Protein AF-A0A1U7DP32-F1 (afdb_monomer_lite)

Radius of gyration: 19.37 Å; chains: 1; bounding box: 50×30×53 Å

Sequence (219 aa):
MNDQVIFNLEVNKLLKNKFKAENWSGVSPVFYKNDTSNLVKCIEIRKSVKQDNFYCYLSLYSNFKNSNAPKKLMDSNKQIFLVTLTPNKVTDTSYYWPLKENKAFNENQIHLLWEAITNHGEAFFNRFNNFPEPFLHIRPTDFKHGNVKLFNTYEVYNQFNYMNFLKEIYISLNEIDMATSFSKLAIETYRKKIEKNKLMTEKKYKKIIKAYLNFLDMP

Structure (mmCIF, N/CA/C/O backbone):
data_AF-A0A1U7DP32-F1
#
_entry.id   AF-A0A1U7DP32-F1
#
loop_
_atom_site.group_PDB
_atom_site.id
_atom_site.type_symbol
_atom_site.label_atom_id
_atom_site.label_alt_id
_atom_site.label_comp_id
_atom_site.label_asym_id
_atom_site.label_entity_id
_atom_site.label_seq_id
_atom_site.pdbx_PDB_ins_code
_atom_site.Cartn_x
_atom_site.Cartn_y
_atom_site.Cartn_z
_atom_site.occupancy
_atom_site.B_iso_or_equiv
_atom_site.auth_seq_id
_atom_site.auth_comp_id
_atom_site.auth_asym_id
_atom_site.auth_atom_id
_atom_site.pdbx_PDB_model_num
ATOM 1 N N . MET A 1 1 ? 28.930 8.180 -5.616 1.00 58.34 1 MET A N 1
ATOM 2 C CA . MET A 1 1 ? 27.504 8.587 -5.593 1.00 58.34 1 MET A CA 1
ATOM 3 C C . MET A 1 1 ? 26.697 7.358 -5.198 1.00 58.34 1 MET A C 1
ATOM 5 O O . MET A 1 1 ? 27.052 6.290 -5.662 1.00 58.34 1 MET A O 1
ATOM 9 N N . ASN A 1 2 ? 25.723 7.466 -4.290 1.00 84.88 2 ASN A N 1
ATOM 10 C CA . ASN A 1 2 ? 24.991 6.307 -3.754 1.00 84.88 2 ASN A CA 1
ATOM 11 C C . ASN A 1 2 ? 24.227 5.579 -4.882 1.00 84.88 2 ASN A C 1
ATOM 13 O O . ASN A 1 2 ? 23.448 6.215 -5.590 1.00 84.88 2 ASN A O 1
ATOM 17 N N . ASP A 1 3 ? 24.428 4.269 -5.035 1.00 87.44 3 ASP A N 1
ATOM 18 C CA . ASP A 1 3 ? 23.788 3.425 -6.056 1.00 87.44 3 ASP A CA 1
ATOM 19 C C . ASP A 1 3 ? 22.262 3.545 -6.089 1.00 87.44 3 ASP A C 1
ATOM 21 O O . ASP A 1 3 ? 21.645 3.469 -7.151 1.00 87.44 3 ASP A O 1
ATOM 25 N N . GLN A 1 4 ? 21.639 3.772 -4.932 1.00 91.25 4 GLN A N 1
ATOM 26 C CA . GLN A 1 4 ? 20.202 3.998 -4.835 1.00 91.25 4 GLN A CA 1
ATOM 27 C C . GLN A 1 4 ? 19.789 5.332 -5.473 1.00 91.25 4 GLN A C 1
ATOM 29 O O . GLN A 1 4 ? 18.727 5.425 -6.085 1.00 91.25 4 GLN A O 1
ATOM 34 N N . VAL A 1 5 ? 20.629 6.365 -5.359 1.00 92.94 5 VAL A N 1
ATOM 35 C CA . VAL A 1 5 ? 20.400 7.666 -6.004 1.00 92.94 5 VAL A CA 1
ATOM 36 C C . VAL A 1 5 ? 20.529 7.529 -7.516 1.00 92.94 5 VAL A C 1
ATOM 38 O O . VAL A 1 5 ? 19.661 8.021 -8.230 1.00 92.94 5 VAL A O 1
ATOM 41 N N . ILE A 1 6 ? 21.554 6.818 -8.000 1.00 93.12 6 ILE A N 1
ATOM 42 C CA . ILE A 1 6 ? 21.741 6.547 -9.435 1.00 93.12 6 ILE A CA 1
ATOM 43 C C . ILE A 1 6 ? 20.517 5.822 -9.995 1.00 93.12 6 ILE A C 1
ATOM 45 O O . ILE A 1 6 ? 19.900 6.301 -10.944 1.00 93.12 6 ILE A O 1
ATOM 49 N N . PHE A 1 7 ? 20.104 4.734 -9.344 1.00 95.56 7 PHE A N 1
ATOM 50 C CA . PHE A 1 7 ? 18.922 3.980 -9.748 1.00 95.56 7 PHE A CA 1
ATOM 51 C C . PHE A 1 7 ? 17.650 4.843 -9.760 1.00 95.56 7 PHE A C 1
ATOM 53 O O . PHE A 1 7 ? 16.896 4.829 -10.729 1.00 95.56 7 PHE A O 1
ATOM 60 N N . ASN A 1 8 ? 17.421 5.656 -8.723 1.00 96.38 8 ASN A N 1
ATOM 61 C CA . ASN A 1 8 ? 16.263 6.553 -8.681 1.00 96.38 8 ASN A CA 1
ATOM 62 C C . ASN A 1 8 ? 16.276 7.581 -9.821 1.00 96.38 8 ASN A C 1
ATOM 64 O O . ASN A 1 8 ? 15.220 7.910 -10.363 1.00 96.38 8 ASN A O 1
ATOM 68 N N . LEU A 1 9 ? 17.447 8.105 -10.194 1.00 96.50 9 LEU A N 1
ATOM 69 C CA . LEU A 1 9 ? 17.580 9.015 -11.333 1.00 96.50 9 LEU A CA 1
ATOM 70 C C . LEU A 1 9 ? 17.248 8.311 -12.656 1.00 96.50 9 LEU A C 1
ATOM 72 O O . LEU A 1 9 ? 16.550 8.895 -13.484 1.00 96.50 9 LEU A O 1
ATOM 76 N N . GLU A 1 10 ? 17.677 7.060 -12.833 1.00 95.88 10 GLU A N 1
ATOM 77 C CA . GLU A 1 10 ? 17.354 6.249 -14.017 1.00 95.88 10 GLU A CA 1
ATOM 78 C C . GLU A 1 10 ? 15.857 5.938 -14.116 1.00 95.88 10 GLU A C 1
ATOM 80 O O . GLU A 1 10 ? 15.244 6.191 -15.156 1.00 95.88 10 GLU A O 1
ATOM 85 N N . VAL A 1 11 ? 15.234 5.492 -13.020 1.00 97.69 11 VAL A N 1
ATOM 86 C CA . VAL A 1 11 ? 13.779 5.276 -12.952 1.00 97.69 11 VAL A CA 1
ATOM 87 C C . VAL A 1 11 ? 13.031 6.565 -13.287 1.00 97.69 11 VAL A C 1
ATOM 89 O O . VAL A 1 11 ? 12.106 6.555 -14.098 1.00 97.69 11 VAL A O 1
ATOM 92 N N . ASN A 1 12 ? 13.446 7.700 -12.719 1.00 98.12 12 ASN A N 1
ATOM 93 C CA . ASN A 1 12 ? 12.829 8.989 -13.020 1.00 98.12 12 ASN A CA 1
ATOM 94 C C . ASN A 1 12 ? 12.989 9.384 -14.490 1.00 98.12 12 ASN A C 1
ATOM 96 O O . ASN A 1 12 ? 12.030 9.866 -15.091 1.00 98.12 12 ASN A O 1
ATOM 100 N N . LYS A 1 13 ? 14.167 9.164 -15.083 1.00 97.88 13 LYS A N 1
ATOM 101 C CA . LYS A 1 13 ? 14.417 9.450 -16.500 1.00 97.88 13 LYS A CA 1
ATOM 102 C C . LYS A 1 13 ? 13.455 8.677 -17.410 1.00 97.88 13 LYS A C 1
ATOM 104 O O . LYS A 1 13 ? 12.962 9.245 -18.380 1.00 97.88 13 LYS A O 1
ATOM 109 N N . LEU A 1 14 ? 13.189 7.410 -17.095 1.00 97.75 14 LEU A N 1
ATOM 110 C CA . LEU A 1 14 ? 12.392 6.518 -17.943 1.00 97.75 14 LEU A CA 1
ATOM 111 C C . LEU A 1 14 ? 10.886 6.600 -17.671 1.00 97.75 14 LEU A C 1
ATOM 113 O O . LEU A 1 14 ? 10.089 6.524 -18.607 1.00 97.75 14 LEU A O 1
ATOM 117 N N . LEU A 1 15 ? 10.484 6.748 -16.405 1.00 98.06 15 LEU A N 1
ATOM 118 C CA . LEU A 1 15 ? 9.089 6.575 -15.993 1.00 98.06 15 LEU A CA 1
ATOM 119 C C . LEU A 1 15 ? 8.386 7.862 -15.565 1.00 98.06 15 LEU A C 1
ATOM 121 O O . LEU A 1 15 ? 7.165 7.920 -15.667 1.00 98.06 15 LEU A O 1
ATOM 125 N N . LYS A 1 16 ? 9.090 8.914 -15.123 1.00 97.75 16 LYS A N 1
ATOM 126 C CA . LYS A 1 16 ? 8.433 10.102 -14.533 1.00 97.75 16 LYS A CA 1
ATOM 127 C C . LYS A 1 16 ? 7.402 10.735 -15.469 1.00 97.75 16 LYS A C 1
ATOM 129 O O . LYS A 1 16 ? 6.305 11.070 -15.035 1.00 97.75 16 LYS A O 1
ATOM 134 N N . ASN A 1 17 ? 7.744 10.897 -16.747 1.00 98.00 17 ASN A N 1
ATOM 135 C CA . ASN A 1 17 ? 6.827 11.494 -17.721 1.00 98.00 17 ASN A CA 1
ATOM 136 C C . ASN A 1 17 ? 5.651 10.567 -18.055 1.00 98.00 17 ASN A C 1
ATOM 138 O O . ASN A 1 17 ? 4.553 11.064 -18.275 1.00 98.00 17 ASN A O 1
ATOM 142 N N . LYS A 1 18 ? 5.859 9.243 -18.033 1.00 98.06 18 LYS A N 1
ATOM 143 C CA . LYS A 1 18 ? 4.792 8.247 -18.212 1.00 98.06 18 LYS A CA 1
ATOM 144 C C . LYS A 1 18 ? 3.805 8.296 -17.045 1.00 98.06 18 LYS A C 1
ATOM 146 O O . LYS A 1 18 ? 2.615 8.475 -17.254 1.00 98.06 18 LYS A O 1
ATOM 151 N N . PHE A 1 19 ? 4.318 8.284 -15.815 1.00 98.06 19 PHE A N 1
ATOM 152 C CA . PHE A 1 19 ? 3.519 8.487 -14.608 1.00 98.06 19 PHE A CA 1
ATOM 153 C C . PHE A 1 19 ? 2.741 9.805 -14.641 1.00 98.06 19 PHE A C 1
ATOM 155 O O . PHE A 1 19 ? 1.541 9.815 -14.381 1.00 98.06 19 PHE A O 1
ATOM 162 N N . LYS A 1 20 ? 3.401 10.910 -15.009 1.00 97.50 20 LYS A N 1
ATOM 163 C CA . LYS A 1 20 ? 2.750 12.219 -15.120 1.00 97.50 20 LYS A CA 1
ATOM 164 C C . LYS A 1 20 ? 1.617 12.214 -16.152 1.00 97.50 20 LYS A C 1
ATOM 166 O O . LYS A 1 20 ? 0.585 12.822 -15.888 1.00 97.50 20 LYS A O 1
ATOM 171 N N . ALA A 1 21 ? 1.800 11.550 -17.296 1.00 97.31 21 ALA A N 1
ATOM 172 C CA . ALA A 1 21 ? 0.758 11.415 -18.315 1.00 97.31 21 ALA A CA 1
ATOM 173 C C . ALA A 1 21 ? -0.481 10.676 -17.774 1.00 97.31 21 ALA A C 1
ATOM 175 O O . ALA A 1 21 ? -1.601 11.080 -18.060 1.00 97.31 21 ALA A O 1
ATOM 176 N N . GLU A 1 22 ? -0.275 9.694 -16.894 1.00 95.75 22 GLU A N 1
ATOM 177 C CA . GLU A 1 22 ? -1.336 8.944 -16.203 1.00 95.75 22 GLU A CA 1
ATOM 178 C C . GLU A 1 22 ? -1.837 9.619 -14.903 1.00 95.75 22 GLU A C 1
ATOM 180 O O . GLU A 1 22 ? -2.481 8.995 -14.048 1.00 95.75 22 GLU A O 1
ATOM 185 N N . ASN A 1 23 ? -1.559 10.917 -14.732 1.00 96.12 23 ASN A N 1
ATOM 186 C CA . ASN A 1 23 ? -1.939 11.737 -13.574 1.00 96.12 23 ASN A CA 1
ATOM 187 C C . ASN A 1 23 ? -1.370 11.262 -12.224 1.00 96.12 23 ASN A C 1
ATOM 189 O O . ASN A 1 23 ? -1.942 11.535 -11.165 1.00 96.12 23 ASN A O 1
ATOM 193 N N . TRP A 1 24 ? -0.232 10.570 -12.237 1.00 97.00 24 TRP A N 1
ATOM 194 C CA . TRP A 1 24 ? 0.542 10.295 -11.030 1.00 97.00 24 TRP A CA 1
ATOM 195 C C . TRP A 1 24 ? 1.472 11.467 -10.705 1.00 97.00 24 TRP A C 1
ATOM 197 O O . TRP A 1 24 ? 2.049 12.115 -11.580 1.00 97.00 24 TRP A O 1
ATOM 207 N N . SER A 1 25 ? 1.640 11.718 -9.412 1.00 96.50 25 SER A N 1
ATOM 208 C CA . SER A 1 25 ? 2.577 12.686 -8.843 1.00 96.50 25 SER A CA 1
ATOM 209 C C . SER A 1 25 ? 3.784 11.977 -8.221 1.00 96.50 25 SER A C 1
ATOM 211 O O . SER A 1 25 ? 3.783 10.762 -8.035 1.00 96.50 25 SER A O 1
ATOM 213 N N . GLY A 1 26 ? 4.817 12.740 -7.859 1.00 96.12 26 GLY A N 1
ATOM 214 C CA . GLY A 1 26 ? 6.009 12.214 -7.185 1.00 96.12 26 GLY A CA 1
ATOM 215 C C . GLY A 1 26 ? 7.167 11.858 -8.121 1.00 96.12 26 GLY A C 1
ATOM 216 O O . GLY A 1 26 ? 7.179 12.204 -9.305 1.00 96.12 26 GLY A O 1
ATOM 217 N N . VAL A 1 27 ? 8.187 11.235 -7.533 1.00 96.88 27 VAL A N 1
ATOM 218 C CA . VAL A 1 27 ? 9.442 10.809 -8.169 1.00 96.88 27 VAL A CA 1
ATOM 219 C C . VAL A 1 27 ? 9.981 9.585 -7.429 1.00 96.88 27 VAL A C 1
ATOM 221 O O . VAL A 1 27 ? 9.730 9.422 -6.235 1.00 96.88 27 VAL A O 1
ATOM 224 N N . SER A 1 28 ? 10.777 8.757 -8.106 1.00 96.38 28 SER A N 1
ATOM 225 C CA . SER A 1 28 ? 11.429 7.589 -7.507 1.00 96.38 28 SER A CA 1
ATOM 226 C C . SER A 1 28 ? 12.125 7.964 -6.188 1.00 96.38 28 SER A C 1
ATOM 228 O O . SER A 1 28 ? 12.878 8.946 -6.167 1.00 96.38 28 SER A O 1
ATOM 230 N N . PRO A 1 29 ? 11.897 7.204 -5.101 1.00 96.06 29 PRO A N 1
ATOM 231 C CA . PRO A 1 29 ? 11.299 5.869 -5.103 1.00 96.06 29 PRO A CA 1
ATOM 232 C C . PRO A 1 29 ? 9.766 5.817 -5.040 1.00 96.06 29 PRO A C 1
ATOM 234 O O . PRO A 1 29 ? 9.244 4.717 -5.137 1.00 96.06 29 PRO A O 1
ATOM 237 N N . VAL A 1 30 ? 9.035 6.931 -4.893 1.00 97.06 30 VAL A N 1
ATOM 238 C CA . VAL A 1 30 ? 7.575 6.905 -4.660 1.00 97.06 30 VAL A CA 1
ATOM 239 C C . VAL A 1 30 ? 6.810 7.783 -5.648 1.00 97.06 30 VAL A C 1
ATOM 241 O O . VAL A 1 30 ? 6.942 9.010 -5.667 1.00 97.06 30 VAL A O 1
ATOM 244 N N . PHE A 1 31 ? 5.924 7.141 -6.401 1.00 98.00 31 PHE A N 1
ATOM 245 C CA . PHE A 1 31 ? 4.891 7.781 -7.207 1.00 98.00 31 PHE A CA 1
ATOM 246 C C . PHE A 1 31 ? 3.542 7.591 -6.520 1.00 98.00 31 PHE A C 1
ATOM 248 O O . PHE A 1 31 ? 3.269 6.521 -5.981 1.00 98.00 31 PHE A O 1
ATOM 255 N N . TYR A 1 32 ? 2.694 8.614 -6.512 1.00 97.12 32 TYR A N 1
ATOM 256 C CA . TYR A 1 32 ? 1.413 8.563 -5.812 1.00 97.12 32 TYR A CA 1
ATOM 257 C C . TYR A 1 32 ? 0.287 9.244 -6.584 1.00 97.12 32 TYR A C 1
ATOM 259 O O . TYR A 1 32 ? 0.521 10.135 -7.402 1.00 97.12 32 TYR A O 1
ATOM 267 N N . LYS A 1 33 ? -0.949 8.834 -6.299 1.00 95.69 33 LYS A N 1
ATOM 268 C CA . LYS A 1 33 ? -2.166 9.368 -6.908 1.00 95.69 33 LYS A CA 1
ATOM 269 C C . LYS A 1 33 ? -3.254 9.536 -5.847 1.00 95.69 33 LYS A C 1
ATOM 271 O O . LYS A 1 33 ? -3.543 8.610 -5.090 1.00 95.69 33 LYS A O 1
ATOM 276 N N . ASN A 1 34 ? -3.838 10.733 -5.813 1.00 93.38 34 ASN A N 1
ATOM 277 C CA . ASN A 1 34 ? -4.891 11.152 -4.879 1.00 93.38 34 ASN A CA 1
ATOM 278 C C . ASN A 1 34 ? -6.203 11.391 -5.642 1.00 93.38 34 ASN A C 1
ATOM 280 O O . ASN A 1 34 ? -6.833 12.436 -5.507 1.00 93.38 34 ASN A O 1
ATOM 284 N N . ASP A 1 35 ? -6.557 10.458 -6.520 1.00 93.38 35 ASP A N 1
ATOM 285 C CA . ASP A 1 35 ? -7.737 10.536 -7.391 1.00 93.38 35 ASP A CA 1
ATOM 286 C C . ASP A 1 35 ? -9.011 9.986 -6.732 1.00 93.38 35 ASP A C 1
ATOM 288 O O . ASP A 1 35 ? -10.092 10.075 -7.302 1.00 93.38 35 ASP A O 1
ATOM 292 N N . THR A 1 36 ? -8.883 9.406 -5.538 1.00 92.94 36 THR A N 1
ATOM 293 C CA . THR A 1 36 ? -9.969 8.772 -4.794 1.00 92.94 36 THR A CA 1
ATOM 294 C C . THR A 1 36 ? -10.051 9.402 -3.411 1.00 92.94 36 THR A C 1
ATOM 296 O O . THR A 1 36 ? -9.045 9.491 -2.704 1.00 92.94 36 THR A O 1
ATOM 299 N N . SER A 1 37 ? -11.242 9.856 -3.015 1.00 90.25 37 SER A N 1
ATOM 300 C CA . SER A 1 37 ? -11.431 10.523 -1.723 1.00 90.25 37 SER A CA 1
ATOM 301 C C . SER A 1 37 ? -10.958 9.642 -0.564 1.00 90.25 37 SER A C 1
ATOM 303 O O . SER A 1 37 ? -11.185 8.435 -0.558 1.00 90.25 37 SER A O 1
ATOM 305 N N . ASN A 1 38 ? -10.290 10.252 0.419 1.00 90.81 38 ASN A N 1
ATOM 306 C CA . ASN A 1 38 ? -9.755 9.596 1.619 1.00 90.81 38 ASN A CA 1
ATOM 307 C C . ASN A 1 38 ? -8.760 8.444 1.378 1.00 90.81 38 ASN A C 1
ATOM 309 O O . ASN A 1 38 ? -8.376 7.770 2.336 1.00 90.81 38 ASN A O 1
ATOM 313 N N . LEU A 1 39 ? -8.277 8.261 0.147 1.00 93.00 39 LEU A N 1
ATOM 314 C CA . LEU A 1 39 ? -7.277 7.263 -0.211 1.00 93.00 39 LEU A CA 1
ATOM 315 C C . LEU A 1 39 ? -6.090 7.903 -0.938 1.00 93.00 39 LEU A C 1
ATOM 317 O O . LEU A 1 39 ? -6.228 8.872 -1.680 1.00 93.00 39 LEU A O 1
ATOM 321 N N . VAL A 1 40 ? -4.913 7.318 -0.741 1.00 94.38 40 VAL A N 1
ATOM 322 C CA . VAL A 1 40 ? -3.702 7.609 -1.512 1.00 94.38 40 VAL A CA 1
ATOM 323 C C . VAL A 1 40 ? -3.186 6.298 -2.081 1.00 94.38 40 VAL A C 1
ATOM 325 O O . VAL A 1 40 ? -2.880 5.363 -1.338 1.00 94.38 40 VAL A O 1
ATOM 328 N N . LYS A 1 41 ? -3.084 6.228 -3.405 1.00 95.81 41 LYS A N 1
ATOM 329 C CA . LYS A 1 41 ? -2.495 5.096 -4.127 1.00 95.81 41 LYS A CA 1
ATOM 330 C C . LYS A 1 41 ? -1.013 5.379 -4.321 1.00 95.81 41 LYS A C 1
ATOM 332 O O . LYS A 1 41 ? -0.669 6.469 -4.766 1.00 95.81 41 LYS A O 1
ATOM 337 N N . CYS A 1 42 ? -0.147 4.421 -4.019 1.00 96.81 42 CYS A N 1
ATOM 338 C CA . CYS A 1 42 ? 1.302 4.580 -4.115 1.00 96.81 42 CYS A CA 1
ATOM 339 C C . CYS A 1 42 ? 1.932 3.426 -4.892 1.00 96.81 42 CYS A C 1
ATOM 341 O O . CYS A 1 42 ? 1.655 2.262 -4.610 1.00 96.81 42 CYS A O 1
ATOM 343 N N . ILE A 1 43 ? 2.836 3.760 -5.806 1.00 97.88 43 ILE A N 1
ATOM 344 C CA . ILE A 1 43 ? 3.750 2.833 -6.465 1.00 97.88 43 ILE A CA 1
ATOM 345 C C . ILE A 1 43 ? 5.151 3.170 -5.980 1.00 97.88 43 ILE A C 1
ATOM 347 O O . ILE A 1 43 ? 5.638 4.286 -6.168 1.00 97.88 43 ILE A O 1
ATOM 351 N N . GLU A 1 44 ? 5.792 2.202 -5.343 1.00 96.88 44 GLU A N 1
ATOM 352 C CA . GLU A 1 44 ? 7.108 2.367 -4.758 1.00 96.88 44 GLU A CA 1
ATOM 353 C C . GLU A 1 44 ? 8.131 1.438 -5.412 1.00 96.88 44 GLU A C 1
ATOM 355 O O . GLU A 1 44 ? 8.000 0.219 -5.350 1.00 96.88 44 GLU A O 1
ATOM 360 N N . ILE A 1 45 ? 9.175 2.018 -6.004 1.00 97.75 45 ILE A N 1
ATOM 361 C CA . ILE A 1 45 ? 10.232 1.310 -6.728 1.00 97.75 45 ILE A CA 1
ATOM 362 C C . ILE A 1 45 ? 11.538 1.487 -5.953 1.00 97.75 45 ILE A C 1
ATOM 364 O O . ILE A 1 45 ? 12.092 2.585 -5.879 1.00 97.75 45 ILE A O 1
ATOM 368 N N . ARG A 1 46 ? 12.039 0.407 -5.347 1.00 95.31 46 ARG A N 1
ATOM 369 C CA . ARG A 1 46 ? 13.218 0.445 -4.466 1.00 95.31 46 ARG A CA 1
ATOM 370 C C . ARG A 1 46 ? 14.294 -0.523 -4.939 1.00 95.31 46 ARG A C 1
ATOM 372 O O . ARG A 1 46 ? 14.042 -1.722 -5.005 1.00 95.31 46 ARG A O 1
ATOM 379 N N . LYS A 1 47 ? 15.508 -0.018 -5.179 1.00 95.31 47 LYS A N 1
ATOM 380 C CA . LYS A 1 47 ? 16.709 -0.855 -5.335 1.00 95.31 47 LYS A CA 1
ATOM 381 C C . LYS A 1 47 ? 17.076 -1.508 -3.999 1.00 95.31 47 LYS A C 1
ATOM 383 O O . LYS A 1 47 ? 16.992 -0.869 -2.947 1.00 95.31 47 LYS A O 1
ATOM 388 N N . SER A 1 48 ? 17.486 -2.772 -4.042 1.00 92.88 48 SER A N 1
ATOM 389 C CA . SER A 1 48 ? 18.048 -3.459 -2.886 1.00 92.88 48 SER A CA 1
ATOM 390 C C . SER A 1 48 ? 19.404 -2.881 -2.503 1.00 92.88 48 SER A C 1
ATOM 392 O O . SER A 1 48 ? 20.241 -2.600 -3.351 1.00 92.88 48 SER A O 1
ATOM 394 N N . VAL A 1 49 ? 19.648 -2.758 -1.199 1.00 87.69 49 VAL A N 1
ATOM 395 C CA . VAL A 1 49 ? 20.956 -2.338 -0.672 1.00 87.69 49 VAL A CA 1
ATOM 396 C C . VAL A 1 49 ? 21.981 -3.478 -0.725 1.00 87.69 49 VAL A C 1
ATOM 398 O O . VAL A 1 49 ? 23.178 -3.225 -0.716 1.00 87.69 49 VAL A O 1
ATOM 401 N N . LYS A 1 50 ? 21.526 -4.738 -0.738 1.00 86.44 50 LYS A N 1
ATOM 402 C CA . LYS A 1 50 ? 22.396 -5.917 -0.571 1.00 86.44 50 LYS A CA 1
ATOM 403 C C . LYS A 1 50 ? 22.562 -6.752 -1.837 1.00 86.44 50 LYS A C 1
ATOM 405 O O . LYS A 1 50 ? 23.362 -7.680 -1.834 1.00 86.44 50 LYS A O 1
ATOM 410 N N . GLN A 1 51 ? 21.750 -6.506 -2.858 1.00 90.06 51 GLN A N 1
ATOM 411 C CA . GLN A 1 51 ? 21.659 -7.348 -4.045 1.00 90.06 51 GLN A CA 1
ATOM 412 C C . GLN A 1 51 ? 21.442 -6.481 -5.284 1.00 90.06 51 GLN A C 1
ATOM 414 O O . GLN A 1 51 ? 20.840 -5.411 -5.201 1.00 90.06 51 GLN A O 1
ATOM 419 N N . ASP A 1 52 ? 21.855 -6.972 -6.448 1.00 93.75 52 ASP A N 1
ATOM 420 C CA . ASP A 1 52 ? 21.549 -6.333 -7.727 1.00 93.75 52 ASP A CA 1
ATOM 421 C C . ASP A 1 52 ? 20.137 -6.698 -8.177 1.00 93.75 52 ASP A C 1
ATOM 423 O O . ASP A 1 52 ? 19.906 -7.472 -9.103 1.00 93.75 52 ASP A O 1
ATOM 427 N N . ASN A 1 53 ? 19.160 -6.153 -7.462 1.00 96.25 53 ASN A N 1
ATOM 428 C CA . ASN A 1 53 ? 17.759 -6.219 -7.829 1.00 96.25 53 ASN A CA 1
ATOM 429 C C . ASN A 1 53 ? 16.995 -5.003 -7.301 1.00 96.25 53 ASN A C 1
ATOM 431 O O . ASN A 1 53 ? 17.492 -4.228 -6.478 1.00 96.25 53 ASN A O 1
ATOM 435 N N . PHE A 1 54 ? 15.773 -4.834 -7.786 1.00 97.25 54 PHE A N 1
ATOM 436 C CA . PHE A 1 54 ? 14.813 -3.892 -7.230 1.00 97.25 54 PHE A CA 1
ATOM 437 C C . PHE A 1 54 ? 13.458 -4.560 -7.001 1.00 97.25 54 PHE A C 1
ATOM 439 O O . PHE A 1 54 ? 13.177 -5.654 -7.493 1.00 97.25 54 PHE A O 1
ATOM 446 N N . TYR A 1 55 ? 12.611 -3.889 -6.233 1.00 96.19 55 TYR A N 1
ATOM 447 C CA . TYR A 1 55 ? 11.250 -4.318 -5.928 1.00 96.19 55 TYR A CA 1
ATOM 448 C C . TYR A 1 55 ? 10.281 -3.209 -6.316 1.00 96.19 55 TYR A C 1
ATOM 450 O O . TYR A 1 55 ? 10.616 -2.026 -6.197 1.00 96.19 55 TYR A O 1
ATOM 458 N N . CYS A 1 56 ? 9.079 -3.598 -6.733 1.00 97.69 56 CYS A N 1
ATOM 459 C CA . CYS A 1 56 ? 7.965 -2.682 -6.919 1.00 97.69 56 CYS A CA 1
ATOM 460 C C . CYS A 1 56 ? 6.832 -3.067 -5.969 1.00 97.69 56 CYS A C 1
ATOM 462 O O . CYS A 1 56 ? 6.295 -4.175 -6.048 1.00 97.69 56 CYS A O 1
ATOM 464 N N . TYR A 1 57 ? 6.484 -2.146 -5.079 1.00 95.94 57 TYR A N 1
ATOM 465 C CA . TYR A 1 57 ? 5.378 -2.284 -4.149 1.00 95.94 57 TYR A CA 1
ATOM 466 C C . TYR A 1 57 ? 4.221 -1.390 -4.569 1.00 95.94 57 TYR A C 1
ATOM 468 O O . TYR A 1 57 ? 4.407 -0.211 -4.866 1.00 95.94 57 TYR A O 1
ATOM 476 N N . LEU A 1 58 ? 3.013 -1.937 -4.524 1.00 96.06 58 LEU A N 1
ATOM 477 C CA . LEU A 1 58 ? 1.779 -1.173 -4.611 1.00 96.06 58 LEU A CA 1
ATOM 478 C C . LEU A 1 58 ? 1.231 -1.033 -3.199 1.00 96.06 58 LEU A C 1
ATOM 480 O O . LEU A 1 58 ? 1.068 -2.020 -2.480 1.00 96.06 58 LEU A O 1
ATOM 484 N N . SER A 1 59 ? 0.975 0.199 -2.786 1.00 93.62 59 SER A N 1
ATOM 485 C CA . SER A 1 59 ? 0.448 0.499 -1.462 1.00 93.62 59 SER A CA 1
ATOM 486 C C . SER A 1 59 ? -0.788 1.369 -1.555 1.00 93.62 59 SER A C 1
ATOM 488 O O . SER A 1 59 ? -0.898 2.227 -2.428 1.00 93.62 59 SER A O 1
ATOM 490 N N . LEU A 1 60 ? -1.704 1.163 -0.617 1.00 92.75 60 LEU A N 1
ATOM 491 C CA . LEU A 1 60 ? -2.859 2.028 -0.423 1.00 92.75 60 LEU A CA 1
ATOM 492 C C . LEU A 1 60 ? -2.787 2.608 0.983 1.00 92.75 60 LEU A C 1
ATOM 494 O O . LEU A 1 60 ? -2.656 1.855 1.950 1.00 92.75 60 LEU A O 1
ATOM 498 N N . TYR A 1 61 ? -2.887 3.925 1.094 1.00 91.62 61 TYR A N 1
ATOM 499 C CA . TYR A 1 61 ? -2.912 4.629 2.367 1.00 91.62 61 TYR A CA 1
ATOM 500 C C . TYR A 1 61 ? -4.253 5.324 2.579 1.00 91.62 61 TYR A C 1
ATOM 502 O O . TYR A 1 61 ? -4.866 5.822 1.640 1.00 91.62 61 TYR A O 1
ATOM 510 N N . SER A 1 62 ? -4.678 5.398 3.833 1.00 90.38 62 SER A N 1
ATOM 511 C CA . SER A 1 62 ? -5.767 6.254 4.284 1.00 90.38 62 SER A CA 1
ATOM 512 C C . SER A 1 62 ? -5.319 7.716 4.338 1.00 90.38 62 SER A C 1
ATOM 514 O O . SER A 1 62 ? -4.264 8.028 4.896 1.00 90.38 62 SER A O 1
ATOM 516 N N . ASN A 1 63 ? -6.148 8.619 3.820 1.00 88.12 63 ASN A N 1
ATOM 517 C CA . ASN A 1 63 ? -5.974 10.067 3.933 1.00 88.12 63 ASN A CA 1
ATOM 518 C C . ASN A 1 63 ? -6.970 10.722 4.906 1.00 88.12 63 ASN A C 1
ATOM 520 O O . ASN A 1 63 ? -7.119 11.945 4.906 1.00 88.12 63 ASN A O 1
ATOM 524 N N . PHE A 1 64 ? -7.655 9.936 5.744 1.00 87.38 64 PHE A N 1
ATOM 525 C CA . PHE A 1 64 ? -8.520 10.501 6.777 1.00 87.38 64 PHE A CA 1
ATOM 526 C C . PHE A 1 64 ? -7.719 11.417 7.718 1.00 87.38 64 PHE A C 1
ATOM 528 O O . PHE A 1 64 ? -6.608 11.099 8.171 1.00 87.38 64 PHE A O 1
ATOM 535 N N . LYS A 1 65 ? -8.281 12.598 7.994 1.00 77.50 65 LYS A N 1
ATOM 536 C CA . LYS A 1 65 ? -7.727 13.550 8.960 1.00 77.50 65 LYS A CA 1
ATOM 537 C C . LYS A 1 65 ? -8.143 13.121 10.358 1.00 77.50 65 LYS A C 1
ATOM 539 O O . LYS A 1 65 ? -9.151 13.567 10.887 1.00 77.50 65 LYS A O 1
ATOM 544 N N . ASN A 1 66 ? -7.334 12.262 10.953 1.00 69.00 66 ASN A N 1
ATOM 545 C CA . ASN A 1 66 ? -7.606 11.739 12.281 1.00 69.00 66 ASN A CA 1
ATOM 546 C C . ASN A 1 66 ? -7.344 12.825 13.338 1.00 69.00 66 ASN A C 1
ATOM 548 O O . ASN A 1 66 ? -6.186 13.155 13.614 1.00 69.00 66 ASN A O 1
ATOM 552 N N . SER A 1 67 ? -8.404 13.367 13.941 1.00 61.78 67 SER A N 1
ATOM 553 C CA . SER A 1 67 ? -8.335 14.395 14.996 1.00 61.78 67 SER A CA 1
ATOM 554 C C . SER A 1 67 ? -7.480 13.956 16.193 1.00 61.78 67 SER A C 1
ATOM 556 O O . SER A 1 67 ? -6.728 14.758 16.747 1.00 61.78 67 SER A O 1
ATOM 558 N N . ASN A 1 68 ? -7.515 12.661 16.519 1.00 68.00 68 ASN A N 1
ATOM 559 C CA . ASN A 1 68 ? -6.814 12.066 17.659 1.00 68.00 68 ASN A CA 1
ATOM 560 C C . ASN A 1 68 ? -5.456 11.429 17.299 1.00 68.00 68 ASN A C 1
ATOM 562 O O . ASN A 1 68 ? -4.832 10.781 18.144 1.00 68.00 68 ASN A O 1
ATOM 566 N N . ALA A 1 69 ? -4.964 11.581 16.060 1.00 66.00 69 ALA A N 1
ATOM 567 C CA . ALA A 1 69 ? -3.710 10.942 15.659 1.00 66.00 69 ALA A CA 1
ATOM 568 C C . ALA A 1 69 ? -2.466 11.629 16.258 1.00 66.00 69 ALA A C 1
ATOM 570 O O . ALA A 1 69 ? -2.282 12.844 16.132 1.00 66.00 69 ALA A O 1
ATOM 571 N N . PRO A 1 70 ? -1.532 10.864 16.849 1.00 65.19 70 PRO A N 1
ATOM 572 C CA . PRO A 1 70 ? -0.277 11.419 17.334 1.00 65.19 70 PRO A CA 1
ATOM 573 C C . PRO A 1 70 ? 0.597 11.956 16.185 1.00 65.19 70 PRO A C 1
ATOM 575 O O . PRO A 1 70 ? 0.986 11.215 15.283 1.00 65.19 70 PRO A O 1
ATOM 578 N N . LYS A 1 71 ? 1.001 13.236 16.282 1.00 61.69 71 LYS A N 1
ATOM 579 C CA . LYS A 1 71 ? 1.747 14.003 15.253 1.00 61.69 71 LYS A CA 1
ATOM 580 C C . LYS A 1 71 ? 3.023 13.345 14.691 1.00 61.69 71 LYS A C 1
ATOM 582 O O . LYS A 1 71 ? 3.468 13.737 13.623 1.00 61.69 71 LYS A O 1
ATOM 587 N N . LYS A 1 72 ? 3.649 12.401 15.405 1.00 56.47 72 LYS A N 1
ATOM 588 C CA . LYS A 1 72 ? 4.948 11.790 15.035 1.00 56.47 72 LYS A CA 1
ATOM 589 C C . LYS A 1 72 ? 4.866 10.326 14.582 1.00 56.47 72 LYS A C 1
ATOM 591 O O . LYS A 1 72 ? 5.905 9.713 14.377 1.00 56.47 72 LYS A O 1
ATOM 596 N N . LEU A 1 73 ? 3.673 9.735 14.496 1.00 52.16 73 LEU A N 1
ATOM 597 C CA . LEU A 1 73 ? 3.538 8.272 14.517 1.00 52.16 73 LEU A CA 1
ATOM 598 C C . LEU A 1 73 ? 3.058 7.609 13.215 1.00 52.16 73 LEU A C 1
ATOM 600 O O . LEU A 1 73 ? 2.931 6.389 13.228 1.00 52.16 73 LEU A O 1
ATOM 604 N N . MET A 1 74 ? 2.717 8.309 12.126 1.00 54.47 74 MET A N 1
ATOM 605 C CA . MET A 1 74 ? 1.719 7.717 11.210 1.00 54.47 74 MET A CA 1
ATOM 606 C C . MET A 1 74 ? 1.894 7.921 9.703 1.00 54.47 74 MET A C 1
ATOM 608 O O . MET A 1 74 ? 0.967 8.396 9.053 1.00 54.47 74 MET A O 1
ATOM 612 N N . ASP A 1 75 ? 2.985 7.402 9.140 1.00 60.12 75 ASP A N 1
ATOM 613 C CA . ASP A 1 75 ? 2.962 6.956 7.735 1.00 60.12 75 ASP A CA 1
ATOM 614 C C . ASP A 1 75 ? 2.544 5.477 7.652 1.00 60.12 75 ASP A C 1
ATOM 616 O O . ASP A 1 75 ? 1.590 5.127 6.961 1.00 60.12 75 ASP A O 1
ATOM 620 N N . SER A 1 76 ? 3.145 4.599 8.467 1.00 63.16 76 SER A N 1
ATOM 621 C CA . SER A 1 76 ? 2.824 3.158 8.478 1.00 63.16 76 SER A CA 1
ATOM 622 C C . SER A 1 76 ? 1.433 2.826 9.023 1.00 63.16 76 SER A C 1
ATOM 624 O O . SER A 1 76 ? 0.842 1.822 8.640 1.00 63.16 76 SER A O 1
ATOM 626 N N . ASN A 1 77 ? 0.883 3.664 9.905 1.00 70.56 77 ASN A N 1
ATOM 627 C CA . ASN A 1 77 ? -0.449 3.442 10.477 1.00 70.56 77 ASN A CA 1
ATOM 628 C C . ASN A 1 77 ? -1.590 3.830 9.537 1.00 70.56 77 ASN A C 1
ATOM 630 O O . ASN A 1 77 ? -2.734 3.449 9.764 1.00 70.56 77 ASN A O 1
ATOM 634 N N . LYS A 1 78 ? -1.266 4.566 8.473 1.00 80.62 78 LYS A N 1
ATOM 635 C CA . LYS A 1 78 ? -2.201 4.880 7.400 1.00 80.62 78 LYS A CA 1
ATOM 636 C C . LYS A 1 78 ? -2.152 3.843 6.287 1.00 80.62 78 LYS A C 1
ATOM 638 O O . LYS A 1 78 ? -3.060 3.834 5.469 1.00 80.62 78 LYS A O 1
ATOM 643 N N . GLN A 1 79 ? -1.132 2.984 6.245 1.00 87.50 79 GLN A N 1
ATOM 644 C CA . GLN A 1 79 ? -1.004 1.955 5.220 1.00 87.50 79 GLN A CA 1
ATOM 645 C C . GLN A 1 79 ? -2.033 0.844 5.445 1.00 87.50 79 GLN A C 1
ATOM 647 O O . GLN A 1 79 ? -2.035 0.174 6.478 1.00 87.50 79 GLN A O 1
ATOM 652 N N . ILE A 1 80 ? -2.898 0.662 4.455 1.00 88.88 80 ILE A N 1
ATOM 653 C CA . ILE A 1 80 ? -3.973 -0.329 4.443 1.00 88.88 80 ILE A CA 1
ATOM 654 C C . ILE A 1 80 ? -3.463 -1.609 3.774 1.00 88.88 80 ILE A C 1
ATOM 656 O O . ILE A 1 80 ? -3.548 -2.694 4.348 1.00 88.88 80 ILE A O 1
ATOM 660 N N . PHE A 1 81 ? -2.870 -1.458 2.586 1.00 88.31 81 PHE A N 1
ATOM 661 C CA . PHE A 1 81 ? -2.344 -2.554 1.774 1.00 88.31 81 PHE A CA 1
ATOM 662 C C . PHE A 1 81 ? -0.884 -2.314 1.405 1.00 88.31 81 PHE A C 1
ATOM 664 O O . PHE A 1 81 ? -0.466 -1.171 1.199 1.00 88.31 81 PHE A O 1
ATOM 671 N N . LEU A 1 82 ? -0.147 -3.417 1.287 1.00 90.75 82 LEU A N 1
ATOM 672 C CA . LEU A 1 82 ? 1.192 -3.485 0.722 1.00 90.75 82 LEU A CA 1
ATOM 673 C C . LEU A 1 82 ? 1.304 -4.800 -0.049 1.00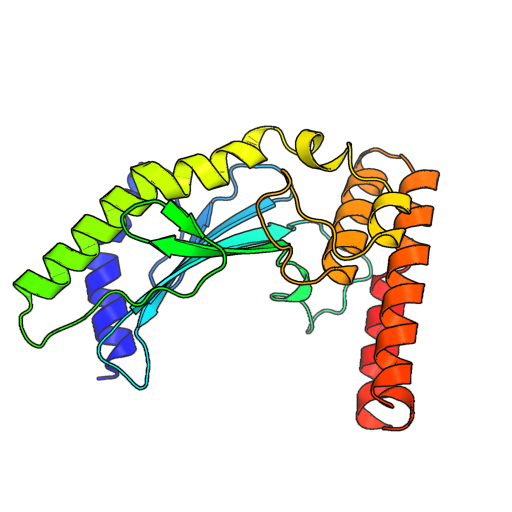 90.75 82 LEU A C 1
ATOM 675 O O . LEU A 1 82 ? 1.365 -5.864 0.558 1.00 90.75 82 LEU A O 1
ATOM 679 N N . VAL A 1 83 ? 1.325 -4.714 -1.373 1.00 93.06 83 VAL A N 1
ATOM 680 C CA . VAL A 1 83 ? 1.412 -5.875 -2.266 1.00 93.06 83 VAL A CA 1
ATOM 681 C C . VAL A 1 83 ? 2.562 -5.686 -3.244 1.00 93.06 83 VAL A C 1
ATOM 683 O O . VAL A 1 83 ? 2.983 -4.564 -3.526 1.00 93.06 83 VAL A O 1
ATOM 686 N N . THR A 1 84 ? 3.096 -6.785 -3.758 1.00 95.19 84 THR A N 1
ATOM 687 C CA . THR A 1 84 ? 4.215 -6.772 -4.699 1.00 95.19 84 THR A CA 1
ATOM 688 C C . THR A 1 84 ? 3.708 -6.866 -6.132 1.00 95.19 84 THR A C 1
ATOM 690 O O . THR A 1 84 ? 2.813 -7.658 -6.441 1.00 95.19 84 THR A O 1
ATOM 693 N N . LEU A 1 85 ? 4.314 -6.085 -7.025 1.00 96.94 85 LEU A N 1
ATOM 694 C CA . LEU A 1 85 ? 4.087 -6.179 -8.459 1.00 96.94 85 LEU A CA 1
ATOM 695 C C . LEU A 1 85 ? 5.165 -7.047 -9.123 1.00 96.94 85 LEU A C 1
ATOM 697 O O . LEU A 1 85 ? 6.366 -6.774 -9.028 1.00 96.94 85 LEU A O 1
ATOM 701 N N . THR A 1 86 ? 4.708 -8.080 -9.827 1.00 96.38 86 THR A N 1
ATOM 702 C CA . THR A 1 86 ? 5.515 -8.937 -10.709 1.00 96.38 86 THR A CA 1
ATOM 703 C C . THR A 1 86 ? 5.214 -8.598 -12.172 1.00 96.38 86 THR A C 1
ATOM 705 O O . THR A 1 86 ? 4.208 -7.932 -12.422 1.00 96.38 86 THR A O 1
ATOM 708 N N . PRO A 1 87 ? 5.988 -9.111 -13.146 1.00 96.12 87 PRO A N 1
ATOM 709 C CA . PRO A 1 87 ? 5.677 -8.935 -14.563 1.00 96.12 87 PRO A CA 1
ATOM 710 C C . PRO A 1 87 ? 4.263 -9.375 -14.963 1.00 96.12 87 PRO A C 1
ATOM 712 O O . PRO A 1 87 ? 3.706 -8.820 -15.897 1.00 96.12 87 PRO A O 1
ATOM 715 N N . ASN A 1 88 ? 3.682 -10.350 -14.250 1.00 95.56 88 ASN A N 1
ATOM 716 C CA . ASN A 1 88 ? 2.466 -11.044 -14.690 1.00 95.56 88 ASN A CA 1
ATOM 717 C C . ASN A 1 88 ? 1.245 -10.822 -13.786 1.00 95.56 88 ASN A C 1
ATOM 719 O O . ASN A 1 88 ? 0.141 -11.238 -14.134 1.00 95.56 88 ASN A O 1
ATOM 723 N N . LYS A 1 89 ? 1.439 -10.292 -12.571 1.00 95.12 89 LYS A N 1
ATOM 724 C CA . LYS A 1 89 ? 0.371 -10.123 -11.569 1.00 95.12 89 LYS A CA 1
ATOM 725 C C . LYS A 1 89 ? 0.805 -9.309 -10.354 1.00 95.12 89 LYS A C 1
ATOM 727 O O . LYS A 1 89 ? 1.997 -9.165 -10.070 1.00 95.12 89 LYS A O 1
ATOM 732 N N . VAL A 1 90 ? -0.195 -8.901 -9.579 1.00 94.50 90 VAL A N 1
ATOM 733 C CA . VAL A 1 90 ? -0.061 -8.436 -8.193 1.00 94.50 90 VAL A CA 1
ATOM 734 C C . VAL A 1 90 ? -0.155 -9.629 -7.236 1.00 94.50 90 VAL A C 1
ATOM 736 O O . VAL A 1 90 ? -0.974 -10.525 -7.446 1.00 94.50 90 VAL A O 1
ATOM 739 N N . THR A 1 91 ? 0.693 -9.669 -6.209 1.00 91.31 91 THR A N 1
ATOM 740 C CA . THR A 1 91 ? 0.806 -10.798 -5.268 1.00 91.31 91 THR A CA 1
ATOM 741 C C . THR A 1 91 ? 1.300 -10.342 -3.893 1.00 91.31 91 THR A C 1
ATOM 743 O O . THR A 1 91 ? 1.997 -9.336 -3.783 1.00 91.31 91 THR A O 1
ATOM 746 N N . ASP A 1 92 ? 1.005 -11.112 -2.847 1.00 87.06 92 ASP A N 1
ATOM 747 C CA . ASP A 1 92 ? 1.530 -10.878 -1.492 1.00 87.06 92 ASP A CA 1
ATOM 748 C C . ASP A 1 92 ? 2.977 -11.388 -1.325 1.00 87.06 92 ASP A C 1
ATOM 750 O O . ASP A 1 92 ? 3.658 -11.087 -0.347 1.00 87.06 92 ASP A O 1
ATOM 754 N N . THR A 1 93 ? 3.477 -12.162 -2.291 1.00 88.75 93 THR A N 1
ATOM 755 C CA . THR A 1 93 ? 4.834 -12.723 -2.277 1.00 88.75 93 THR A CA 1
ATOM 756 C C . THR A 1 93 ? 5.867 -11.733 -2.803 1.00 88.75 93 THR A C 1
ATOM 758 O O . THR A 1 93 ? 5.647 -11.090 -3.827 1.00 88.75 93 THR A O 1
ATOM 761 N N . SER A 1 94 ? 7.045 -11.677 -2.183 1.00 89.44 94 SER A N 1
ATOM 762 C CA . SER A 1 94 ? 8.147 -10.859 -2.694 1.00 89.44 94 SER A CA 1
ATOM 763 C C . SER A 1 94 ? 8.584 -11.296 -4.096 1.00 89.44 94 SER A C 1
ATOM 765 O O . SER A 1 94 ? 8.637 -12.485 -4.410 1.00 89.44 94 SER A O 1
ATOM 767 N N . TYR A 1 95 ? 8.935 -10.318 -4.924 1.00 95.06 95 TYR A N 1
ATOM 768 C CA . TYR A 1 95 ? 9.498 -10.514 -6.251 1.00 95.06 95 TYR A CA 1
ATOM 769 C C . TYR A 1 95 ? 10.645 -9.533 -6.460 1.00 95.06 95 TYR A C 1
ATOM 771 O O . TYR A 1 95 ? 10.570 -8.362 -6.079 1.00 95.06 95 TYR A O 1
ATOM 779 N N . TYR A 1 96 ? 11.708 -10.048 -7.062 1.00 95.62 96 TYR A N 1
ATOM 780 C CA . TYR A 1 96 ? 12.995 -9.391 -7.191 1.00 95.62 96 TYR A CA 1
ATOM 781 C C . TYR A 1 96 ? 13.283 -9.192 -8.673 1.00 95.62 96 TYR A C 1
ATOM 783 O O . TYR A 1 96 ? 13.605 -10.146 -9.378 1.00 95.62 96 TYR A O 1
ATOM 791 N N . TRP A 1 97 ? 13.149 -7.959 -9.149 1.00 97.12 97 TRP A N 1
ATOM 792 C CA . TRP A 1 97 ? 13.480 -7.602 -10.522 1.00 97.12 97 TRP A CA 1
ATOM 793 C C . TRP A 1 97 ? 15.004 -7.555 -10.657 1.00 97.12 97 TRP A C 1
ATOM 795 O O . TRP A 1 97 ? 15.631 -6.742 -9.973 1.00 97.12 97 TRP A O 1
ATOM 805 N N . PRO A 1 98 ? 15.624 -8.425 -11.468 1.00 97.19 98 PRO A N 1
ATOM 806 C CA . PRO A 1 98 ? 17.076 -8.520 -11.527 1.00 97.19 98 PRO A CA 1
ATOM 807 C C . PRO A 1 98 ? 17.685 -7.252 -12.130 1.00 97.19 98 PRO A C 1
ATOM 809 O O . PRO A 1 98 ? 17.156 -6.696 -13.087 1.00 97.19 98 PRO A O 1
ATOM 812 N N . LEU A 1 99 ? 18.836 -6.838 -11.613 1.00 96.25 99 LEU A N 1
ATOM 813 C CA . LEU A 1 99 ? 19.705 -5.832 -12.215 1.00 96.25 99 LEU A CA 1
ATOM 814 C C . LEU A 1 99 ? 21.027 -6.487 -12.621 1.00 96.25 99 LEU A C 1
ATOM 816 O O . LEU A 1 99 ? 21.436 -7.505 -12.063 1.00 96.25 99 LEU A O 1
ATOM 820 N N . LYS A 1 100 ? 21.680 -5.918 -13.632 1.00 94.50 100 LYS A N 1
ATOM 821 C CA . LYS A 1 100 ? 22.989 -6.351 -14.134 1.00 94.50 100 LYS A CA 1
ATOM 822 C C . LYS A 1 100 ? 23.863 -5.135 -14.425 1.00 94.50 100 LYS A C 1
ATOM 824 O O . LYS A 1 100 ? 23.369 -4.018 -14.526 1.00 94.50 100 LYS A O 1
ATOM 829 N N . GLU A 1 101 ? 25.152 -5.350 -14.656 1.00 90.25 101 GLU A N 1
ATOM 830 C CA . GLU A 1 101 ? 26.062 -4.289 -15.121 1.00 90.25 101 GLU A CA 1
ATOM 831 C C . GLU A 1 101 ? 25.689 -3.759 -16.522 1.00 90.25 101 GLU A C 1
ATOM 833 O O . GLU A 1 101 ? 26.063 -2.655 -16.912 1.00 90.25 101 GLU A O 1
ATOM 838 N N . ASN A 1 102 ? 24.903 -4.525 -17.288 1.00 94.50 102 ASN A N 1
ATOM 839 C CA . ASN A 1 102 ? 24.418 -4.119 -18.599 1.00 94.50 102 ASN A CA 1
ATOM 840 C C . ASN A 1 102 ? 23.261 -3.112 -18.478 1.00 94.50 102 ASN A C 1
ATOM 842 O O . ASN A 1 102 ? 22.134 -3.462 -18.121 1.00 94.50 102 ASN A O 1
ATOM 846 N N . LYS A 1 103 ? 23.531 -1.864 -18.869 1.00 93.06 103 LYS A N 1
ATOM 847 C CA . LYS A 1 103 ? 22.550 -0.775 -18.859 1.00 93.06 103 LYS A CA 1
ATOM 848 C C . LYS A 1 103 ? 21.298 -1.067 -19.691 1.00 93.06 103 LYS A C 1
ATOM 850 O O . LYS A 1 103 ? 20.198 -0.866 -19.194 1.00 93.06 103 LYS A O 1
ATOM 855 N N . ALA A 1 104 ? 21.445 -1.569 -20.918 1.00 96.38 104 ALA A N 1
ATOM 856 C CA . ALA A 1 104 ? 20.303 -1.869 -21.786 1.00 96.38 104 ALA A CA 1
ATOM 857 C C . ALA A 1 104 ? 19.400 -2.956 -21.179 1.00 96.38 104 ALA A C 1
ATOM 859 O O . ALA A 1 104 ? 18.177 -2.878 -21.272 1.00 96.38 104 ALA A O 1
ATOM 860 N N . PHE A 1 105 ? 19.995 -3.937 -20.488 1.00 97.38 105 PHE A N 1
ATOM 861 C CA . PHE A 1 105 ? 19.231 -4.924 -19.727 1.00 97.38 105 PHE A CA 1
ATOM 862 C C . PHE A 1 105 ? 18.405 -4.259 -18.617 1.00 97.38 105 PHE A C 1
ATOM 864 O O . PHE A 1 105 ? 17.213 -4.536 -18.507 1.00 97.38 105 PHE A O 1
ATOM 871 N N . ASN A 1 106 ? 19.003 -3.363 -17.827 1.00 96.25 106 ASN A N 1
ATOM 872 C CA . ASN A 1 106 ? 18.300 -2.668 -16.741 1.00 96.25 106 ASN A CA 1
ATOM 873 C C . ASN A 1 106 ? 17.200 -1.731 -17.261 1.00 96.25 106 ASN A C 1
ATOM 875 O O . ASN A 1 106 ? 16.110 -1.701 -16.693 1.00 96.25 106 ASN A O 1
ATOM 879 N N . GLU A 1 107 ? 17.448 -1.007 -18.357 1.00 96.88 107 GLU A N 1
ATOM 880 C CA . GLU A 1 107 ? 16.429 -0.182 -19.017 1.00 96.88 107 GLU A CA 1
ATOM 881 C C . GLU A 1 107 ? 15.245 -1.050 -19.468 1.00 96.88 107 GLU A C 1
ATOM 883 O O . GLU A 1 107 ? 14.093 -0.712 -19.193 1.00 96.88 107 GLU A O 1
ATOM 888 N N . ASN A 1 108 ? 15.512 -2.225 -20.050 1.00 97.44 108 ASN A N 1
ATOM 889 C CA . ASN A 1 108 ? 14.467 -3.182 -20.410 1.00 97.44 108 ASN A CA 1
ATOM 890 C C . ASN A 1 108 ? 13.679 -3.691 -19.189 1.00 97.44 108 ASN A C 1
ATOM 892 O O . ASN A 1 108 ? 12.462 -3.823 -19.263 1.00 97.44 108 ASN A O 1
ATOM 896 N N . GLN A 1 109 ? 14.327 -3.924 -18.041 1.00 97.81 109 GLN A N 1
ATOM 897 C CA . GLN A 1 109 ? 13.615 -4.284 -16.803 1.00 97.81 109 GLN A CA 1
ATOM 898 C C . GLN A 1 109 ? 12.671 -3.168 -16.334 1.00 97.81 109 GLN A C 1
ATOM 900 O O . GLN A 1 109 ? 11.573 -3.453 -15.862 1.00 97.81 109 GLN A O 1
ATOM 905 N N . ILE A 1 110 ? 13.062 -1.900 -16.491 1.00 97.62 110 ILE A N 1
ATOM 906 C CA . ILE A 1 110 ? 12.212 -0.749 -16.153 1.00 97.62 110 ILE A CA 1
ATOM 907 C C . ILE A 1 110 ? 11.050 -0.602 -17.153 1.00 97.62 110 ILE A C 1
ATOM 909 O O . ILE A 1 110 ? 9.945 -0.230 -16.758 1.00 97.62 110 ILE A O 1
ATOM 913 N N . HIS A 1 111 ? 11.257 -0.935 -18.429 1.00 97.50 111 HIS A N 1
ATOM 914 C CA . HIS A 1 111 ? 10.175 -0.992 -19.417 1.00 97.50 111 HIS A CA 1
ATOM 915 C C . HIS A 1 111 ? 9.165 -2.104 -19.112 1.00 97.50 111 HIS A C 1
ATOM 917 O O . HIS A 1 111 ? 7.968 -1.827 -19.060 1.00 97.50 111 HIS A O 1
ATOM 923 N N . LEU A 1 112 ? 9.636 -3.314 -18.801 1.00 97.81 112 LEU A N 1
ATOM 924 C CA . LEU A 1 112 ? 8.778 -4.418 -18.357 1.00 97.81 112 LEU A CA 1
ATOM 925 C C . LEU A 1 112 ? 8.020 -4.073 -17.066 1.00 97.81 112 LEU A C 1
ATOM 927 O O . LEU A 1 112 ? 6.855 -4.430 -16.907 1.00 97.81 112 LEU A O 1
ATOM 931 N N . LEU A 1 113 ? 8.658 -3.344 -16.145 1.00 98.44 113 LEU A N 1
ATOM 932 C CA . LEU A 1 113 ? 7.982 -2.825 -14.959 1.00 98.44 113 LEU A CA 1
ATOM 933 C C . LEU A 1 113 ? 6.833 -1.882 -15.334 1.00 98.44 113 LEU A C 1
ATOM 935 O O . LEU A 1 113 ? 5.766 -1.968 -14.732 1.00 98.44 113 LEU A O 1
ATOM 939 N N . TRP A 1 114 ? 7.038 -0.985 -16.303 1.00 98.19 114 TRP A N 1
ATOM 940 C CA . TRP A 1 114 ? 5.978 -0.091 -16.770 1.00 98.19 114 TRP A CA 1
ATOM 941 C C . TRP A 1 114 ? 4.788 -0.866 -17.342 1.00 98.19 114 TRP A C 1
ATOM 943 O O . TRP A 1 114 ? 3.655 -0.587 -16.963 1.00 98.19 114 TRP A O 1
ATOM 953 N N . GLU A 1 115 ? 5.037 -1.876 -18.176 1.00 98.25 115 GLU A N 1
ATOM 954 C CA . GLU A 1 115 ? 3.981 -2.752 -18.705 1.00 98.25 115 GLU A CA 1
ATOM 955 C C . GLU A 1 115 ? 3.221 -3.473 -17.583 1.00 98.25 115 GLU A C 1
ATOM 957 O O . GLU A 1 115 ? 1.992 -3.545 -17.590 1.00 98.25 115 GLU A O 1
ATOM 962 N N . ALA A 1 116 ? 3.933 -3.961 -16.564 1.00 98.38 116 ALA A N 1
ATOM 963 C CA . ALA A 1 116 ? 3.304 -4.578 -15.402 1.00 98.38 116 ALA A CA 1
ATOM 964 C C . ALA A 1 116 ? 2.445 -3.578 -14.606 1.00 98.38 116 ALA A C 1
ATOM 966 O O . ALA A 1 116 ? 1.377 -3.939 -14.100 1.00 98.38 116 ALA A O 1
ATOM 967 N N . ILE A 1 117 ? 2.887 -2.320 -14.492 1.00 98.12 117 ILE A N 1
ATOM 968 C CA . ILE A 1 117 ? 2.125 -1.258 -13.825 1.00 98.12 117 ILE A CA 1
ATOM 969 C C . ILE A 1 117 ? 0.812 -1.023 -14.570 1.00 98.12 117 ILE A C 1
ATOM 971 O O . ILE A 1 117 ? -0.240 -1.081 -13.933 1.00 98.12 117 ILE A O 1
ATOM 975 N N . THR A 1 118 ? 0.857 -0.830 -15.890 1.00 97.25 118 THR A N 1
ATOM 976 C CA . THR A 1 118 ? -0.345 -0.554 -16.692 1.00 97.25 118 THR A CA 1
ATOM 977 C C . THR A 1 118 ? -1.294 -1.751 -16.727 1.00 97.25 118 THR A C 1
ATOM 979 O O . THR A 1 118 ? -2.502 -1.592 -16.590 1.00 97.25 118 THR A O 1
ATOM 982 N N . ASN A 1 119 ? -0.768 -2.974 -16.833 1.00 96.19 119 ASN A N 1
ATOM 983 C CA . ASN A 1 119 ? -1.605 -4.166 -17.001 1.00 96.19 119 ASN A CA 1
ATOM 984 C C . ASN A 1 119 ? -2.171 -4.705 -15.681 1.00 96.19 119 ASN A C 1
ATOM 986 O O . ASN A 1 119 ? -3.288 -5.223 -15.640 1.00 96.19 119 ASN A O 1
ATOM 990 N N . HIS A 1 120 ? -1.402 -4.628 -14.594 1.00 96.75 120 HIS A N 1
ATOM 991 C CA . HIS A 1 120 ? -1.747 -5.290 -13.332 1.00 96.75 120 HIS A CA 1
ATOM 992 C C . HIS A 1 120 ? -1.840 -4.317 -12.159 1.00 96.75 120 HIS A C 1
ATOM 994 O O . HIS A 1 120 ? -2.726 -4.465 -11.314 1.00 96.75 120 HIS A O 1
ATOM 1000 N N . GLY A 1 121 ? -0.955 -3.320 -12.103 1.00 96.31 121 GLY A N 1
ATOM 1001 C CA . GLY A 1 121 ? -0.972 -2.303 -11.053 1.00 96.31 121 GLY A CA 1
ATOM 1002 C C . GLY A 1 121 ? -2.229 -1.435 -11.098 1.00 96.31 121 GLY A C 1
ATOM 1003 O O . GLY A 1 121 ? -2.899 -1.262 -10.080 1.00 96.31 121 GLY A O 1
ATOM 1004 N N . GLU A 1 122 ? -2.607 -0.951 -12.279 1.00 95.50 122 GLU A N 1
ATOM 1005 C CA . GLU A 1 122 ? -3.830 -0.162 -12.454 1.00 95.50 122 GLU A CA 1
ATOM 1006 C C . GLU A 1 122 ? -5.088 -0.982 -12.177 1.00 95.50 122 GLU A C 1
ATOM 1008 O O . GLU A 1 122 ? -5.978 -0.517 -11.467 1.00 95.50 122 GLU A O 1
ATOM 1013 N N . ALA A 1 123 ? -5.138 -2.235 -12.637 1.00 93.88 123 ALA A N 1
ATOM 1014 C CA . ALA A 1 123 ? -6.242 -3.142 -12.332 1.00 93.88 123 ALA A CA 1
ATOM 1015 C C . ALA A 1 123 ? -6.412 -3.367 -10.818 1.00 93.88 123 ALA A C 1
ATOM 1017 O O . ALA A 1 123 ? -7.540 -3.461 -10.333 1.00 93.88 123 ALA A O 1
ATOM 1018 N N . PHE A 1 124 ? -5.313 -3.422 -10.058 1.00 94.19 124 PHE A N 1
ATOM 1019 C CA . PHE A 1 124 ? -5.359 -3.452 -8.597 1.00 94.19 124 PHE A CA 1
ATOM 1020 C C . PHE A 1 124 ? -5.953 -2.160 -8.024 1.00 94.19 124 PHE A C 1
ATOM 1022 O O . PHE A 1 124 ? -6.891 -2.224 -7.230 1.00 94.19 124 PHE A O 1
ATOM 1029 N N . PHE A 1 125 ? -5.462 -0.992 -8.447 1.00 95.19 125 PHE A N 1
ATOM 1030 C CA . PHE A 1 125 ? -5.934 0.289 -7.920 1.00 95.19 125 PHE A CA 1
ATOM 1031 C C . PHE A 1 125 ? -7.378 0.627 -8.303 1.00 95.19 125 PHE A C 1
ATOM 1033 O O . PHE A 1 125 ? -8.092 1.228 -7.501 1.00 95.19 125 PHE A O 1
ATOM 1040 N N . ASN A 1 126 ? -7.826 0.214 -9.488 1.00 93.56 126 ASN A N 1
ATOM 1041 C CA . ASN A 1 126 ? -9.170 0.500 -9.985 1.00 93.56 126 ASN A CA 1
ATOM 1042 C C . ASN A 1 126 ? -10.270 -0.151 -9.141 1.00 93.56 126 ASN A C 1
ATOM 1044 O O . ASN A 1 126 ? -11.373 0.384 -9.057 1.00 93.56 126 ASN A O 1
ATOM 1048 N N . ARG A 1 127 ? -9.955 -1.237 -8.423 1.00 91.31 127 ARG A N 1
ATOM 1049 C CA . ARG A 1 127 ? -10.872 -1.868 -7.455 1.00 91.31 127 ARG A CA 1
ATOM 1050 C C . ARG A 1 127 ? -11.271 -0.942 -6.304 1.00 91.31 127 ARG A C 1
ATOM 1052 O O . ARG A 1 127 ? -12.246 -1.219 -5.615 1.00 91.31 127 ARG A O 1
ATOM 1059 N N . PHE A 1 128 ? -10.521 0.136 -6.086 1.00 91.75 128 PHE A N 1
ATOM 1060 C CA . PHE A 1 128 ? -10.757 1.096 -5.013 1.00 91.75 128 PHE A CA 1
ATOM 1061 C C . PHE A 1 128 ? -11.420 2.391 -5.491 1.00 91.75 128 PHE A C 1
ATOM 1063 O O . PHE A 1 128 ? -11.709 3.241 -4.657 1.00 91.75 128 PHE A O 1
ATOM 1070 N N . ASN A 1 129 ? -11.683 2.556 -6.794 1.00 91.62 129 ASN A N 1
ATOM 1071 C CA . ASN A 1 129 ? -12.228 3.807 -7.340 1.00 91.62 129 ASN A CA 1
ATOM 1072 C C . ASN A 1 129 ? -13.641 4.115 -6.821 1.00 91.62 129 ASN A C 1
ATOM 1074 O O . ASN A 1 129 ? -13.979 5.281 -6.651 1.00 91.62 129 ASN A O 1
ATOM 1078 N N . ASN A 1 130 ? -14.427 3.086 -6.492 1.00 90.69 130 ASN A N 1
ATOM 1079 C CA . ASN A 1 130 ? -15.779 3.229 -5.937 1.00 90.69 130 ASN A CA 1
ATOM 1080 C C . ASN A 1 130 ? -15.772 3.343 -4.402 1.00 90.69 130 ASN A C 1
ATOM 1082 O O . ASN A 1 130 ? -16.677 2.868 -3.721 1.00 90.69 130 ASN A O 1
ATOM 1086 N N . PHE A 1 131 ? -14.716 3.908 -3.818 1.00 92.31 131 PHE A N 1
ATOM 1087 C CA . PHE A 1 131 ? -14.641 4.117 -2.374 1.00 92.31 131 PHE A CA 1
ATOM 1088 C C . PHE A 1 131 ? -15.856 4.924 -1.855 1.00 92.31 131 PHE A C 1
ATOM 1090 O O . PHE A 1 131 ? -16.190 5.939 -2.467 1.00 92.31 131 PHE A O 1
ATOM 1097 N N . PRO A 1 132 ? -16.478 4.551 -0.714 1.00 93.62 132 PRO A N 1
ATOM 1098 C CA . PRO A 1 132 ? -16.076 3.500 0.227 1.00 93.62 132 PRO A CA 1
ATOM 1099 C C . PRO A 1 132 ? -16.722 2.123 0.004 1.00 93.62 132 PRO A C 1
ATOM 1101 O O . PRO A 1 132 ? -16.482 1.233 0.818 1.00 93.62 132 PRO A O 1
ATOM 1104 N N . GLU A 1 133 ? -17.500 1.911 -1.063 1.00 92.38 133 GLU A N 1
ATOM 1105 C CA . GLU A 1 133 ? -18.358 0.723 -1.231 1.00 92.38 133 GLU A CA 1
ATOM 1106 C C . GLU A 1 133 ? -17.665 -0.624 -0.969 1.00 92.38 133 GLU A C 1
ATOM 1108 O O . GLU A 1 133 ? -18.210 -1.411 -0.191 1.00 92.38 133 GLU A O 1
ATOM 1113 N N . PRO A 1 134 ? -16.445 -0.899 -1.490 1.00 88.00 134 PRO A N 1
ATOM 1114 C CA . PRO A 1 134 ? -15.789 -2.187 -1.262 1.00 88.00 134 PRO A CA 1
ATOM 1115 C C . PRO A 1 134 ? -15.569 -2.535 0.215 1.00 88.00 134 PRO A C 1
ATOM 1117 O O . PRO A 1 134 ? -15.397 -3.702 0.560 1.00 88.00 134 PRO A O 1
ATOM 1120 N N . PHE A 1 135 ? -15.550 -1.526 1.087 1.00 91.69 135 PHE A N 1
ATOM 1121 C CA . PHE A 1 135 ? -15.265 -1.663 2.510 1.00 91.69 135 PHE A CA 1
ATOM 1122 C C . PHE A 1 135 ? -16.529 -1.804 3.367 1.00 91.69 135 PHE A C 1
ATOM 1124 O O . PHE A 1 135 ? -16.442 -2.297 4.490 1.00 91.69 135 PHE A O 1
ATOM 1131 N N . LEU A 1 136 ? -17.703 -1.419 2.853 1.00 92.19 136 LEU A N 1
ATOM 1132 C CA . LEU A 1 136 ? -18.955 -1.391 3.626 1.00 92.19 136 LEU A CA 1
ATOM 1133 C C . LEU A 1 136 ? -19.530 -2.784 3.910 1.00 92.19 136 LEU A C 1
ATOM 1135 O O . LEU A 1 136 ? -20.347 -2.960 4.814 1.00 92.19 136 LEU A O 1
ATOM 1139 N N . HIS A 1 137 ? -19.088 -3.795 3.165 1.00 89.06 137 HIS A N 1
ATOM 1140 C CA . HIS A 1 137 ? -19.482 -5.182 3.404 1.00 89.06 137 HIS A CA 1
ATOM 1141 C C . HIS A 1 137 ? -18.764 -5.811 4.600 1.00 89.06 137 HIS A C 1
ATOM 1143 O O . HIS A 1 137 ? -19.227 -6.828 5.108 1.00 89.06 137 HIS A O 1
ATOM 1149 N N . ILE A 1 138 ? -17.661 -5.213 5.058 1.00 91.31 138 ILE A N 1
ATOM 1150 C CA . ILE A 1 138 ? -16.877 -5.743 6.169 1.00 91.31 138 ILE A CA 1
ATOM 1151 C C . ILE A 1 138 ? -17.525 -5.325 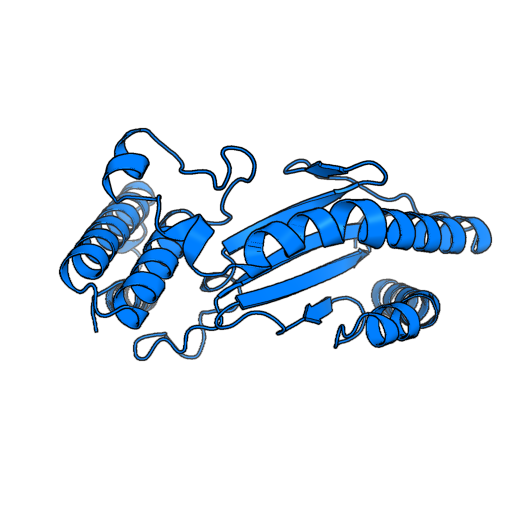7.483 1.00 91.31 138 ILE A C 1
ATOM 1153 O O . ILE A 1 138 ? -17.801 -4.144 7.724 1.00 91.31 138 ILE A O 1
ATOM 1157 N N . ARG A 1 139 ? -17.735 -6.308 8.355 1.00 92.62 139 ARG A N 1
ATOM 1158 C CA . ARG A 1 139 ? -18.350 -6.166 9.674 1.00 92.62 139 ARG A CA 1
ATOM 1159 C C . ARG A 1 139 ? -17.361 -6.555 10.779 1.00 92.62 139 ARG A C 1
ATOM 1161 O O . ARG A 1 139 ? -16.455 -7.358 10.557 1.00 92.62 139 ARG A O 1
ATOM 1168 N N . PRO A 1 140 ? -17.538 -6.053 12.017 1.00 93.25 140 PRO A N 1
ATOM 1169 C CA . PRO A 1 140 ? -16.675 -6.423 13.143 1.00 93.25 140 PRO A CA 1
ATOM 1170 C C . PRO A 1 140 ? -16.619 -7.937 13.407 1.00 93.25 140 PRO A C 1
ATOM 1172 O O . PRO A 1 140 ? -15.613 -8.457 13.885 1.00 93.25 140 PRO A O 1
ATOM 1175 N N . THR A 1 141 ? -17.692 -8.665 13.087 1.00 91.81 141 THR A N 1
ATOM 1176 C CA . THR A 1 141 ? -17.773 -10.123 13.241 1.00 91.81 141 THR A CA 1
ATOM 1177 C C . THR A 1 141 ? -16.817 -10.889 12.336 1.00 91.81 141 THR A C 1
ATOM 1179 O O . THR A 1 141 ? -16.377 -11.965 12.733 1.00 91.81 141 THR A O 1
ATOM 1182 N N . ASP A 1 142 ? -16.435 -10.337 11.184 1.00 90.25 142 ASP A N 1
ATOM 1183 C CA . ASP A 1 142 ? -15.572 -11.027 10.216 1.00 90.25 142 ASP A CA 1
ATOM 1184 C C . ASP A 1 142 ? -14.166 -11.273 10.785 1.00 90.25 142 ASP A C 1
ATOM 1186 O O . ASP A 1 142 ? -13.518 -12.274 10.490 1.00 90.25 142 ASP A O 1
ATOM 1190 N N . PHE A 1 143 ? -13.732 -10.418 11.711 1.00 90.31 143 PHE A N 1
ATOM 1191 C CA . PHE A 1 143 ? -12.453 -10.535 12.411 1.00 90.31 143 PHE A CA 1
ATOM 1192 C C . PHE A 1 143 ? -12.445 -11.612 13.506 1.00 90.31 143 PHE A C 1
ATOM 1194 O O . PHE A 1 143 ? -11.384 -11.934 14.044 1.00 90.31 143 PHE A O 1
ATOM 1201 N N . LYS A 1 144 ? -13.602 -12.194 13.862 1.00 81.50 144 LYS A N 1
ATOM 1202 C CA . LYS A 1 144 ? -13.663 -13.305 14.830 1.00 81.50 144 LYS A CA 1
ATOM 1203 C C . LYS A 1 144 ? -13.091 -14.600 14.255 1.00 81.50 144 LYS A C 1
ATOM 1205 O O . LYS A 1 144 ? -12.625 -15.443 15.017 1.00 81.50 144 LYS A O 1
ATOM 1210 N N . HIS A 1 145 ? -13.119 -14.748 12.932 1.00 74.94 145 HIS A N 1
ATOM 1211 C CA . HIS A 1 145 ? -12.701 -15.964 12.232 1.00 74.94 145 HIS A CA 1
ATOM 1212 C C . HIS A 1 145 ? -11.245 -15.920 11.749 1.00 74.94 145 HIS A C 1
ATOM 1214 O O . HIS A 1 145 ? -10.776 -16.872 11.129 1.00 74.94 145 HIS A O 1
ATOM 1220 N N . GLY A 1 146 ? -10.513 -14.848 12.065 1.00 78.12 146 GLY A N 1
ATOM 1221 C CA . GLY A 1 146 ? -9.103 -14.689 11.728 1.00 78.12 146 GLY A CA 1
ATOM 1222 C C . GLY A 1 146 ? -8.812 -13.356 11.049 1.00 78.12 146 GLY A C 1
ATOM 1223 O O . GLY A 1 146 ? -9.500 -12.359 11.262 1.00 78.12 146 GLY A O 1
ATOM 1224 N N . ASN A 1 147 ? -7.749 -13.343 10.248 1.00 81.75 147 ASN A N 1
ATOM 1225 C CA . ASN A 1 147 ? -7.343 -12.168 9.488 1.00 81.75 147 ASN A CA 1
ATOM 1226 C C . ASN A 1 147 ? -8.341 -11.896 8.360 1.00 81.75 147 ASN A C 1
ATOM 1228 O O . ASN A 1 147 ? -8.564 -12.756 7.508 1.00 81.75 147 ASN A O 1
ATOM 1232 N N . VAL A 1 148 ? -8.890 -10.683 8.328 1.00 83.69 148 VAL A N 1
ATOM 1233 C CA . VAL A 1 148 ? -9.757 -10.250 7.230 1.00 83.69 148 VAL A CA 1
ATOM 1234 C C . VAL A 1 148 ? -8.891 -9.879 6.030 1.00 83.69 148 VAL A C 1
ATOM 1236 O O . VAL A 1 148 ? -7.887 -9.174 6.170 1.00 83.69 148 VAL A O 1
ATOM 1239 N N . LYS A 1 149 ? -9.306 -10.352 4.852 1.00 84.12 149 LYS A N 1
ATOM 1240 C CA . LYS A 1 149 ? -8.761 -9.971 3.546 1.00 84.12 149 LYS A CA 1
ATOM 1241 C C . LYS A 1 149 ? -9.807 -9.181 2.782 1.00 84.12 149 LYS A C 1
ATOM 1243 O O . LYS A 1 149 ? -10.985 -9.528 2.817 1.00 84.12 149 LYS A O 1
ATOM 1248 N N . LEU A 1 150 ? -9.382 -8.177 2.023 1.00 77.19 150 LEU A N 1
ATOM 1249 C CA . LEU A 1 150 ? -10.292 -7.499 1.103 1.00 77.19 150 LEU A CA 1
ATOM 1250 C C . LEU A 1 150 ? -10.349 -8.254 -0.230 1.00 77.19 150 LEU A C 1
ATOM 1252 O O . LEU A 1 150 ? -9.330 -8.745 -0.730 1.00 77.19 150 LEU A O 1
ATOM 1256 N N . PHE A 1 151 ? -11.555 -8.362 -0.792 1.00 78.56 151 PHE A N 1
ATOM 1257 C CA . PHE A 1 151 ? -11.845 -9.151 -1.997 1.00 78.56 151 PHE A CA 1
ATOM 1258 C C . PHE A 1 151 ? -11.418 -10.625 -1.884 1.00 78.56 151 PHE A C 1
ATOM 1260 O O . PHE A 1 151 ? -11.117 -11.250 -2.899 1.00 78.56 151 PHE A O 1
ATOM 1267 N N . ASN A 1 152 ? -11.293 -11.159 -0.660 1.00 72.00 152 ASN A N 1
ATOM 1268 C CA . ASN A 1 152 ? -10.713 -12.480 -0.376 1.00 72.00 152 ASN A CA 1
ATOM 1269 C C . ASN A 1 152 ? -9.330 -12.719 -1.013 1.00 72.00 152 ASN A C 1
ATOM 1271 O O . ASN A 1 152 ? -8.894 -13.859 -1.139 1.00 72.00 152 ASN A O 1
ATOM 1275 N N . THR A 1 153 ? -8.646 -11.648 -1.426 1.00 79.69 153 THR A N 1
ATOM 1276 C CA . THR A 1 153 ? -7.443 -11.729 -2.259 1.00 79.69 153 THR A CA 1
ATOM 1277 C C . THR A 1 153 ? -6.247 -11.122 -1.545 1.00 79.69 153 THR A C 1
ATOM 1279 O O . THR A 1 153 ? -5.214 -11.774 -1.470 1.00 79.69 153 THR A O 1
ATOM 1282 N N . TYR A 1 154 ? -6.381 -9.907 -1.004 1.00 81.38 154 TYR A N 1
ATOM 1283 C CA . TYR A 1 154 ? -5.233 -9.145 -0.509 1.00 81.38 154 TYR A CA 1
ATOM 1284 C C . TYR A 1 154 ? -5.161 -9.150 1.010 1.00 81.38 154 TYR A C 1
ATOM 1286 O O . TYR A 1 154 ? -6.133 -8.801 1.694 1.00 81.38 154 TYR A O 1
ATOM 1294 N N . GLU A 1 155 ? -3.986 -9.504 1.524 1.00 82.31 155 GLU A N 1
ATOM 1295 C CA . GLU A 1 155 ? -3.661 -9.333 2.934 1.00 82.31 155 GLU A CA 1
ATOM 1296 C C . GLU A 1 155 ? -3.633 -7.841 3.289 1.00 82.31 155 GLU A C 1
ATOM 1298 O O . GLU A 1 155 ? -3.045 -7.013 2.587 1.00 82.31 155 GLU A O 1
ATOM 1303 N N . VAL A 1 156 ? -4.259 -7.480 4.408 1.00 85.81 156 VAL A N 1
ATOM 1304 C CA . VAL A 1 156 ? -4.117 -6.129 4.963 1.00 85.81 156 VAL A CA 1
ATOM 1305 C C . VAL A 1 156 ? -2.818 -6.043 5.753 1.00 85.81 156 VAL A C 1
ATOM 1307 O O . VAL A 1 156 ? -2.462 -6.950 6.507 1.00 85.81 156 VAL A O 1
ATOM 1310 N N . TYR A 1 157 ? -2.118 -4.919 5.615 1.00 81.38 157 TYR A N 1
ATOM 1311 C CA . TYR A 1 157 ? -0.788 -4.740 6.200 1.00 81.38 157 TYR A CA 1
ATOM 1312 C C . TYR A 1 157 ? -0.803 -4.859 7.732 1.00 81.38 157 TYR A C 1
ATOM 1314 O O . TYR A 1 157 ? 0.118 -5.391 8.354 1.00 81.38 157 TYR A O 1
ATOM 1322 N N . ASN A 1 158 ? -1.870 -4.363 8.362 1.00 86.00 158 ASN A N 1
ATOM 1323 C CA . ASN A 1 158 ? -2.056 -4.442 9.801 1.00 86.00 158 ASN A CA 1
ATOM 1324 C C . ASN A 1 158 ? -3.549 -4.445 10.156 1.00 86.00 158 ASN A C 1
ATOM 1326 O O . ASN A 1 158 ? -4.255 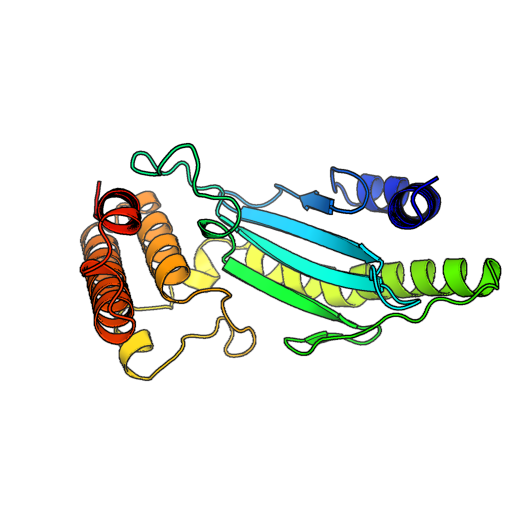-3.472 9.907 1.00 86.00 158 ASN A O 1
ATOM 1330 N N . GLN A 1 159 ? -4.002 -5.523 10.800 1.00 88.38 159 GLN A N 1
ATOM 1331 C CA . GLN A 1 159 ? -5.415 -5.762 11.111 1.00 88.38 159 GLN A CA 1
ATOM 1332 C C . GLN A 1 159 ? -6.047 -4.685 12.008 1.00 88.38 159 GLN A C 1
ATOM 1334 O O . GLN A 1 159 ? -7.155 -4.246 11.728 1.00 88.38 159 GLN A O 1
ATOM 1339 N N . PHE A 1 160 ? -5.367 -4.199 13.055 1.00 87.25 160 PHE A N 1
ATOM 1340 C CA . PHE A 1 160 ? -5.958 -3.171 13.928 1.00 87.25 160 PHE A CA 1
ATOM 1341 C C . PHE A 1 160 ? -5.898 -1.767 13.308 1.00 87.25 160 PHE A C 1
ATOM 1343 O O . PHE A 1 160 ? -6.823 -0.983 13.508 1.00 87.25 160 PHE A O 1
ATOM 1350 N N . ASN A 1 161 ? -4.875 -1.457 12.496 1.00 86.75 161 ASN A N 1
ATOM 1351 C CA . ASN A 1 161 ? -4.902 -0.252 11.652 1.00 86.75 161 ASN A CA 1
ATOM 1352 C C . ASN A 1 161 ? -6.058 -0.320 10.651 1.00 86.75 161 ASN A C 1
ATOM 1354 O O . ASN A 1 161 ? -6.708 0.690 10.396 1.00 86.75 161 ASN A O 1
ATOM 1358 N N . TYR A 1 162 ? -6.336 -1.510 10.116 1.00 91.19 162 TYR A N 1
ATOM 1359 C CA . TYR A 1 162 ? -7.440 -1.716 9.195 1.00 91.19 162 TYR A CA 1
ATOM 1360 C C . TYR A 1 162 ? -8.802 -1.539 9.870 1.00 91.19 162 TYR A C 1
ATOM 1362 O O . TYR A 1 162 ? -9.638 -0.810 9.350 1.00 91.19 162 TYR A O 1
ATOM 1370 N N . MET A 1 163 ? -9.001 -2.098 11.067 1.00 92.69 163 MET A N 1
ATOM 1371 C CA . MET A 1 163 ? -10.200 -1.833 11.875 1.00 92.69 163 MET A CA 1
ATOM 1372 C C . MET A 1 163 ? -10.373 -0.333 12.147 1.00 92.69 163 MET A C 1
ATOM 1374 O O . MET A 1 163 ? -11.474 0.192 12.014 1.00 92.69 163 MET A O 1
ATOM 1378 N N . ASN A 1 164 ? -9.287 0.377 12.474 1.00 90.94 164 ASN A N 1
ATOM 1379 C CA . ASN A 1 164 ? -9.348 1.825 12.653 1.00 90.94 164 ASN A CA 1
ATOM 1380 C C . ASN A 1 164 ? -9.699 2.554 11.350 1.00 90.94 164 ASN A C 1
ATOM 1382 O O . ASN A 1 164 ? -10.453 3.513 11.369 1.00 90.94 164 ASN A O 1
ATOM 1386 N N . PHE A 1 165 ? -9.178 2.109 10.210 1.00 91.94 165 PHE A N 1
ATOM 1387 C CA . PHE A 1 165 ? -9.558 2.659 8.914 1.00 91.94 165 PHE A CA 1
ATOM 1388 C C . PHE A 1 165 ? -11.051 2.449 8.615 1.00 91.94 165 PHE A C 1
ATOM 1390 O O . PHE A 1 165 ? -11.717 3.395 8.208 1.00 91.94 165 PHE A O 1
ATOM 1397 N N . LEU A 1 166 ? -11.593 1.257 8.889 1.00 94.19 166 LEU A N 1
ATOM 1398 C CA . LEU A 1 166 ? -13.029 0.982 8.767 1.00 94.19 166 LEU A CA 1
ATOM 1399 C C . LEU A 1 166 ? -13.849 1.881 9.705 1.00 94.19 166 LEU A C 1
ATOM 1401 O O . LEU A 1 166 ? -14.846 2.449 9.270 1.00 94.19 166 LEU A O 1
ATOM 1405 N N . LYS A 1 167 ? -13.397 2.091 10.951 1.00 93.88 167 LYS A N 1
ATOM 1406 C CA . LYS A 1 167 ? -13.996 3.071 11.874 1.00 93.88 167 LYS A CA 1
ATOM 1407 C C . LYS A 1 167 ? -14.113 4.453 11.220 1.00 93.88 167 LYS A C 1
ATOM 1409 O O . LYS A 1 167 ? -15.203 5.011 11.222 1.00 93.88 167 LYS A O 1
ATOM 1414 N N . GLU A 1 168 ? -13.034 4.985 10.639 1.00 92.62 168 GLU A N 1
ATOM 1415 C CA . GLU A 1 168 ? -13.051 6.317 10.005 1.00 92.62 168 GLU A CA 1
ATOM 1416 C C . GLU A 1 168 ? -14.024 6.398 8.815 1.00 92.62 168 GLU A C 1
ATOM 1418 O O . GLU A 1 168 ? -14.704 7.412 8.649 1.00 92.62 168 GLU A O 1
ATOM 1423 N N . ILE A 1 169 ? -14.157 5.322 8.027 1.00 94.25 169 ILE A N 1
ATOM 1424 C CA . ILE A 1 169 ? -15.179 5.238 6.970 1.00 94.25 169 ILE A CA 1
ATOM 1425 C C . ILE A 1 169 ? -16.571 5.426 7.572 1.00 94.25 169 ILE A C 1
ATOM 1427 O O . ILE A 1 169 ? -17.303 6.317 7.145 1.00 94.25 169 ILE A O 1
ATOM 1431 N N . TYR A 1 170 ? -16.926 4.636 8.585 1.00 95.25 170 TYR A N 1
ATOM 1432 C CA . TYR A 1 170 ? -18.255 4.704 9.193 1.00 95.25 170 TYR A CA 1
ATOM 1433 C C . TYR A 1 170 ? -18.510 6.030 9.927 1.00 95.25 170 TYR A C 1
ATOM 1435 O O . TYR A 1 170 ? -19.626 6.539 9.866 1.00 95.25 170 TYR A O 1
ATOM 1443 N N . ILE A 1 171 ? -17.485 6.657 10.524 1.00 92.81 171 ILE A N 1
ATOM 1444 C CA . ILE A 1 171 ? -17.589 8.032 11.049 1.00 92.81 171 ILE A CA 1
ATOM 1445 C C . ILE A 1 171 ? -17.964 9.002 9.924 1.00 92.81 171 ILE A C 1
ATOM 1447 O O . ILE A 1 171 ? -18.887 9.798 10.082 1.00 92.81 171 ILE A O 1
ATOM 1451 N N . SER A 1 172 ? -17.288 8.922 8.771 1.00 92.38 172 SER A N 1
ATOM 1452 C CA . SER A 1 172 ? -17.566 9.813 7.633 1.00 92.38 172 SER A CA 1
ATOM 1453 C C . SER A 1 172 ? -18.956 9.625 7.016 1.00 92.38 172 SER A C 1
ATOM 1455 O O . SER A 1 172 ? -19.455 10.535 6.359 1.00 92.38 172 SER A O 1
ATOM 1457 N N . LEU A 1 173 ? -19.589 8.475 7.263 1.00 93.88 173 LEU A N 1
ATOM 1458 C CA . LEU A 1 173 ? -20.958 8.156 6.854 1.00 93.88 173 LEU A CA 1
ATOM 1459 C C . LEU A 1 173 ? -21.996 8.429 7.955 1.00 93.88 173 LEU A C 1
ATOM 1461 O O . LEU A 1 173 ? -23.176 8.164 7.753 1.00 93.88 173 LEU A O 1
ATOM 1465 N N . ASN A 1 174 ? -21.576 8.958 9.111 1.00 94.06 174 ASN A N 1
ATOM 1466 C CA . ASN A 1 174 ? -22.420 9.166 10.291 1.00 94.06 174 ASN A CA 1
ATOM 1467 C C . ASN A 1 174 ? -23.050 7.867 10.854 1.00 94.06 174 ASN A C 1
ATOM 1469 O O . ASN A 1 174 ? -24.088 7.896 11.513 1.00 94.06 174 ASN A O 1
ATOM 1473 N N . GLU A 1 175 ? -22.406 6.715 10.641 1.00 95.38 175 GLU A N 1
ATOM 1474 C CA . GLU A 1 175 ? -22.809 5.413 11.192 1.00 95.38 175 GLU A CA 1
ATOM 1475 C C . GLU A 1 175 ? -22.082 5.133 12.519 1.00 95.38 175 GLU A C 1
ATOM 1477 O O . GLU A 1 175 ? -21.191 4.281 12.628 1.00 95.38 175 GLU A O 1
ATOM 1482 N N . ILE A 1 176 ? -22.458 5.887 13.554 1.00 95.38 176 ILE A N 1
ATOM 1483 C CA . ILE A 1 176 ? -21.740 5.936 14.838 1.00 95.38 176 ILE A CA 1
ATOM 1484 C C . ILE A 1 176 ? -21.676 4.577 15.549 1.00 95.38 176 ILE A C 1
ATOM 1486 O O . ILE A 1 176 ? -20.635 4.233 16.116 1.00 95.38 176 ILE A O 1
ATOM 1490 N N . ASP A 1 177 ? -22.735 3.769 15.493 1.00 96.00 177 ASP A N 1
ATOM 1491 C CA . ASP A 1 177 ? -22.764 2.454 16.151 1.00 96.00 177 ASP A CA 1
ATOM 1492 C C . ASP A 1 177 ? -21.764 1.473 15.527 1.00 96.00 177 ASP A C 1
ATOM 1494 O O . ASP A 1 177 ? -21.051 0.739 16.228 1.00 96.00 177 ASP A O 1
ATOM 1498 N N . MET A 1 178 ? -21.664 1.489 14.196 1.00 96.38 178 MET A N 1
ATOM 1499 C CA . MET A 1 178 ? -20.725 0.648 13.461 1.00 96.38 178 MET A CA 1
ATOM 1500 C C . MET A 1 178 ? -19.286 1.104 13.708 1.00 96.38 178 MET A C 1
ATOM 1502 O O . MET A 1 178 ? -18.423 0.285 14.037 1.00 96.38 178 MET A O 1
ATOM 1506 N N . ALA A 1 179 ? -19.040 2.417 13.649 1.00 95.56 179 ALA A N 1
ATOM 1507 C CA . ALA A 1 179 ? -17.748 3.003 13.990 1.00 95.56 179 ALA A CA 1
ATOM 1508 C C . ALA A 1 179 ? -17.312 2.634 15.420 1.00 95.56 179 ALA A C 1
ATOM 1510 O O . ALA A 1 179 ? -16.200 2.144 15.633 1.00 95.56 179 ALA A O 1
ATOM 1511 N N . THR A 1 180 ? -18.219 2.763 16.392 1.00 96.19 180 THR A N 1
ATOM 1512 C CA . THR A 1 180 ? -17.977 2.394 17.794 1.00 96.19 180 THR A CA 1
ATOM 1513 C C . THR A 1 180 ? -17.619 0.918 17.934 1.00 96.19 180 THR A C 1
ATOM 1515 O O . THR A 1 180 ? -16.727 0.557 18.707 1.00 96.19 180 THR A O 1
ATOM 1518 N N . SER A 1 181 ? -18.277 0.050 17.167 1.00 96.56 181 SER A N 1
ATOM 1519 C CA . SER A 1 181 ? -18.003 -1.387 17.178 1.00 96.56 181 SER A CA 1
ATOM 1520 C C . SER A 1 181 ? -16.603 -1.712 16.645 1.00 96.56 181 SER A C 1
ATOM 1522 O O . SER A 1 181 ? -15.879 -2.497 17.264 1.00 96.56 181 SER A O 1
ATOM 1524 N N . PHE A 1 182 ? -16.176 -1.069 15.553 1.00 95.88 182 PHE A N 1
ATOM 1525 C CA . PHE A 1 182 ? -14.809 -1.206 15.038 1.00 95.88 182 PHE A CA 1
ATOM 1526 C C . PHE A 1 182 ? -13.752 -0.635 15.986 1.00 95.88 182 PHE A C 1
ATOM 1528 O O . PHE A 1 182 ? -12.711 -1.264 16.178 1.00 95.88 182 PHE A O 1
ATOM 1535 N N . SER A 1 183 ? -14.027 0.510 16.618 1.00 95.06 183 SER A N 1
ATOM 1536 C CA . SER A 1 183 ? -13.155 1.117 17.632 1.00 95.06 183 SER A CA 1
ATOM 1537 C C . SER A 1 183 ? -12.883 0.158 18.797 1.00 95.06 183 SER A C 1
ATOM 1539 O O . SER A 1 183 ? -11.728 -0.170 19.089 1.00 95.06 183 SER A O 1
ATOM 1541 N N . LYS A 1 184 ? -13.948 -0.388 19.405 1.00 95.62 184 LYS A N 1
ATOM 1542 C CA . LYS A 1 184 ? -13.844 -1.360 20.507 1.00 95.62 184 LYS A CA 1
ATOM 1543 C C . LYS A 1 184 ? -13.010 -2.575 20.106 1.00 95.62 184 LYS A C 1
ATOM 1545 O O . LYS A 1 184 ? -12.080 -2.949 20.821 1.00 95.62 184 LYS A O 1
ATOM 1550 N N . LEU A 1 185 ? -13.287 -3.139 18.931 1.00 94.88 185 LEU A N 1
ATOM 1551 C CA . LEU A 1 185 ? -12.567 -4.299 18.413 1.00 94.88 185 LEU A CA 1
ATOM 1552 C C . LEU A 1 185 ? -11.073 -4.009 18.176 1.00 94.88 185 LEU A C 1
ATOM 1554 O O . LEU A 1 185 ? -10.219 -4.831 18.527 1.00 94.88 185 LEU A O 1
ATOM 1558 N N . ALA A 1 186 ? -10.739 -2.838 17.621 1.00 93.00 186 ALA A N 1
ATOM 1559 C CA . ALA A 1 186 ? -9.356 -2.419 17.403 1.00 93.00 186 ALA A CA 1
ATOM 1560 C C . ALA A 1 186 ? -8.594 -2.280 18.730 1.00 93.00 186 ALA A C 1
ATOM 1562 O O . ALA A 1 186 ? -7.474 -2.787 18.859 1.00 93.00 186 ALA A O 1
ATOM 1563 N N . ILE A 1 187 ? -9.215 -1.646 19.732 1.00 93.62 187 ILE A N 1
ATOM 1564 C CA . ILE A 1 187 ? -8.653 -1.478 21.079 1.00 93.62 187 ILE A CA 1
ATOM 1565 C C . ILE A 1 187 ? -8.405 -2.835 21.739 1.00 93.62 187 ILE A C 1
ATOM 1567 O O . ILE A 1 187 ? -7.305 -3.078 22.241 1.00 93.62 187 ILE A O 1
ATOM 1571 N N . GLU A 1 188 ? -9.396 -3.729 21.733 1.00 93.50 188 GLU A N 1
ATOM 1572 C CA . GLU A 1 188 ? -9.270 -5.070 22.314 1.00 93.50 188 GLU A CA 1
ATOM 1573 C C . GLU A 1 188 ? -8.143 -5.868 21.653 1.00 93.50 188 GLU A C 1
ATOM 1575 O O . GLU A 1 188 ? -7.301 -6.460 22.337 1.00 93.50 188 GLU A O 1
ATOM 1580 N N . THR A 1 189 ? -8.084 -5.841 20.320 1.00 90.50 189 THR A N 1
ATOM 1581 C CA . THR A 1 189 ? -7.051 -6.532 19.538 1.00 90.50 189 THR A CA 1
ATOM 1582 C C . THR A 1 189 ? -5.659 -5.985 19.852 1.00 90.50 189 THR A C 1
ATOM 1584 O O . THR A 1 189 ? -4.712 -6.750 20.066 1.00 90.50 189 THR A O 1
ATOM 1587 N N . TYR A 1 190 ? -5.523 -4.659 19.933 1.00 90.56 190 TYR A N 1
ATOM 1588 C CA . TYR A 1 190 ? -4.256 -4.019 20.265 1.00 90.56 190 TYR A CA 1
ATOM 1589 C C . TYR A 1 190 ? -3.815 -4.338 21.702 1.00 90.56 190 TYR A C 1
ATOM 1591 O O . TYR A 1 190 ? -2.661 -4.719 21.906 1.00 90.56 190 TYR A O 1
ATOM 1599 N N . ARG A 1 191 ? -4.725 -4.288 22.687 1.00 90.50 191 ARG A N 1
ATOM 1600 C CA . ARG A 1 191 ? -4.432 -4.656 24.087 1.00 90.50 191 ARG A CA 1
ATOM 1601 C C . ARG A 1 191 ? -3.922 -6.092 24.207 1.00 90.50 191 ARG A C 1
ATOM 1603 O O . ARG A 1 191 ? -2.836 -6.290 24.751 1.00 90.50 191 ARG A O 1
ATOM 1610 N N . LYS A 1 192 ? -4.608 -7.064 23.590 1.00 89.19 192 LYS A N 1
ATOM 1611 C CA . LYS A 1 192 ? -4.164 -8.474 23.555 1.00 89.19 192 LYS A CA 1
ATOM 1612 C C . LYS A 1 192 ? -2.752 -8.620 22.976 1.00 89.19 192 LYS A C 1
ATOM 1614 O O . LYS A 1 192 ? -1.931 -9.370 23.505 1.00 89.19 192 LYS A O 1
ATOM 1619 N N . LYS A 1 193 ? -2.434 -7.884 21.902 1.00 86.62 193 LYS A N 1
ATOM 1620 C CA . LYS A 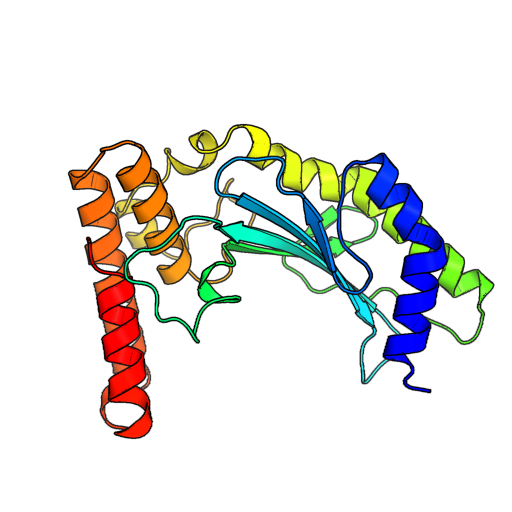1 193 ? -1.091 -7.890 21.293 1.00 86.62 193 LYS A CA 1
ATOM 1621 C C . LYS A 1 193 ? -0.027 -7.319 22.233 1.00 86.62 193 LYS A C 1
ATOM 1623 O O . LYS A 1 193 ? 1.084 -7.847 22.281 1.00 86.62 193 LYS A O 1
ATOM 1628 N N . ILE A 1 194 ? -0.333 -6.241 22.951 1.00 88.06 194 ILE A N 1
ATOM 1629 C CA . ILE A 1 194 ? 0.596 -5.625 23.905 1.00 88.06 194 ILE A CA 1
ATOM 1630 C C . ILE A 1 194 ? 0.862 -6.568 25.083 1.00 88.06 194 ILE A C 1
ATOM 1632 O O . ILE A 1 194 ? 2.022 -6.750 25.458 1.00 88.06 194 ILE A O 1
ATOM 1636 N N . GLU A 1 195 ? -0.187 -7.178 25.639 1.00 86.56 195 GLU A N 1
ATOM 1637 C CA . GLU A 1 195 ? -0.100 -8.133 26.750 1.00 86.56 195 GLU A CA 1
ATOM 1638 C C . GLU A 1 195 ? 0.746 -9.351 26.375 1.00 86.56 195 GLU A C 1
ATOM 1640 O O . GLU A 1 195 ? 1.717 -9.661 27.067 1.00 86.56 195 GLU A O 1
ATOM 1645 N N . LYS A 1 196 ? 0.455 -9.975 25.224 1.00 86.69 196 LYS A N 1
ATOM 1646 C CA . LYS A 1 196 ? 1.213 -11.127 24.708 1.00 86.69 196 LYS A CA 1
ATOM 1647 C C . LYS A 1 196 ? 2.710 -10.831 24.572 1.00 86.69 196 LYS A C 1
ATOM 1649 O O . LYS A 1 196 ? 3.535 -11.694 24.855 1.00 86.69 196 LYS A O 1
ATOM 1654 N N . ASN A 1 197 ? 3.058 -9.614 24.157 1.00 82.81 197 ASN A N 1
ATOM 1655 C CA . ASN A 1 197 ? 4.445 -9.189 23.957 1.00 82.81 197 ASN A CA 1
ATOM 1656 C C . ASN A 1 197 ? 5.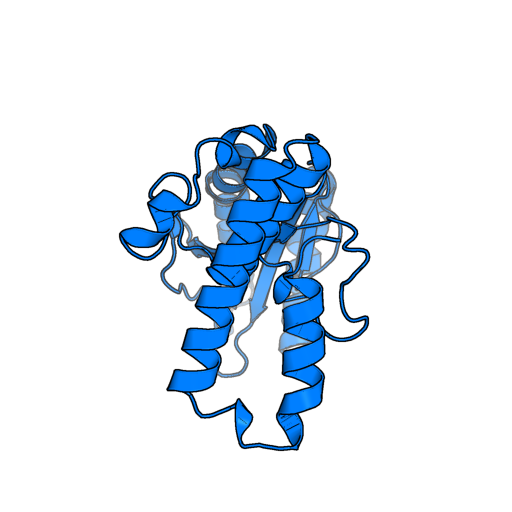078 -8.531 25.199 1.00 82.81 197 ASN A C 1
ATOM 1658 O O . ASN A 1 197 ? 6.186 -8.013 25.098 1.00 82.81 197 ASN A O 1
ATOM 1662 N N . LYS A 1 198 ? 4.389 -8.506 26.353 1.00 77.50 198 LYS A N 1
ATOM 1663 C CA . LYS A 1 198 ? 4.847 -7.870 27.607 1.00 77.50 198 LYS A CA 1
ATOM 1664 C C . LYS A 1 198 ? 5.274 -6.399 27.450 1.00 77.50 198 LYS A C 1
ATOM 1666 O O . LYS A 1 198 ? 6.069 -5.884 28.225 1.00 77.50 198 LYS A O 1
ATOM 1671 N N . LEU A 1 199 ? 4.706 -5.672 26.486 1.00 72.94 199 LEU A N 1
ATOM 1672 C CA . LEU A 1 199 ? 5.142 -4.303 26.167 1.00 72.94 199 LEU A CA 1
ATOM 1673 C C . LEU A 1 199 ? 4.697 -3.260 27.215 1.00 72.94 199 LEU A C 1
ATOM 1675 O O . LEU A 1 199 ? 5.286 -2.183 27.300 1.00 72.94 199 LEU A O 1
ATOM 1679 N N . MET A 1 200 ? 3.683 -3.562 28.040 1.00 63.78 200 MET A N 1
ATOM 1680 C CA . MET A 1 200 ? 3.193 -2.655 29.097 1.00 63.78 200 MET A CA 1
ATOM 1681 C C . MET A 1 200 ? 4.170 -2.470 30.265 1.00 63.78 200 MET A C 1
ATOM 1683 O O . MET A 1 200 ? 4.090 -1.460 30.975 1.00 63.78 200 MET A O 1
ATOM 1687 N N . THR A 1 201 ? 5.068 -3.430 30.501 1.00 65.56 201 THR A N 1
ATOM 1688 C CA . THR A 1 201 ? 6.004 -3.379 31.636 1.00 65.56 201 THR A CA 1
ATOM 1689 C C . THR A 1 201 ? 7.166 -2.423 31.381 1.00 65.56 201 THR A C 1
ATOM 1691 O O . THR A 1 201 ? 7.788 -1.930 32.319 1.00 65.56 201 THR A O 1
ATOM 1694 N N . GLU A 1 202 ? 7.417 -2.069 30.123 1.00 71.56 202 GLU A N 1
ATOM 1695 C CA . GLU A 1 202 ? 8.493 -1.166 29.742 1.00 71.56 202 GLU A CA 1
ATOM 1696 C C . GLU A 1 202 ? 8.051 0.304 29.794 1.00 71.56 202 GLU A C 1
ATOM 1698 O O . GLU A 1 202 ? 7.233 0.780 29.001 1.00 71.56 202 GLU A O 1
ATOM 1703 N N . LYS A 1 203 ? 8.650 1.081 30.709 1.00 73.88 203 LYS A N 1
ATOM 1704 C CA . LYS A 1 203 ? 8.362 2.520 30.899 1.00 73.88 203 LYS A CA 1
ATOM 1705 C C . LYS A 1 203 ? 8.488 3.331 29.597 1.00 73.88 203 LYS A C 1
ATOM 1707 O O . LYS A 1 203 ? 7.743 4.292 29.410 1.00 73.88 203 LYS A O 1
ATOM 1712 N N . LYS A 1 204 ? 9.376 2.910 28.687 1.00 78.00 204 LYS A N 1
ATOM 1713 C CA . LYS A 1 204 ? 9.609 3.519 27.367 1.00 78.00 204 LYS A CA 1
ATOM 1714 C C . LYS A 1 204 ? 8.366 3.492 26.467 1.00 78.00 204 LYS A C 1
ATOM 1716 O O . LYS A 1 204 ? 8.118 4.467 25.760 1.00 78.00 204 LYS A O 1
ATOM 1721 N N . TYR A 1 205 ? 7.570 2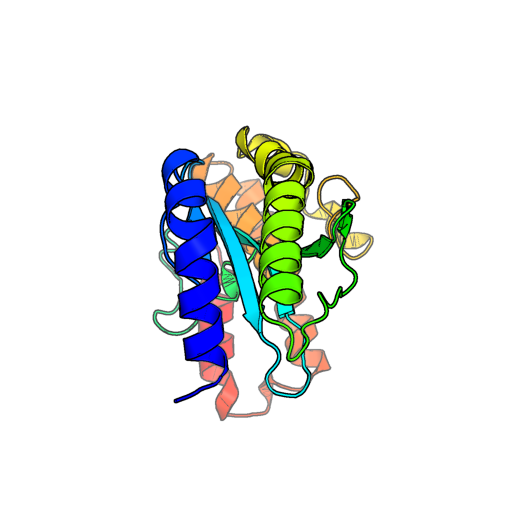.421 26.505 1.00 78.25 205 TYR A N 1
ATOM 1722 C CA . TYR A 1 205 ? 6.445 2.243 25.580 1.00 78.25 205 TYR A CA 1
ATOM 1723 C C . TYR A 1 205 ? 5.111 2.761 26.118 1.00 78.25 205 TYR A C 1
ATOM 1725 O O . TYR A 1 205 ? 4.222 3.053 25.320 1.00 78.25 205 TYR A O 1
ATOM 1733 N N . LYS A 1 206 ? 4.974 2.980 27.434 1.00 82.00 206 LYS A N 1
ATOM 1734 C CA . LYS A 1 206 ? 3.710 3.426 28.057 1.00 82.00 206 LYS A CA 1
ATOM 1735 C C . LYS A 1 206 ? 3.095 4.663 27.393 1.00 82.00 206 LYS A C 1
ATOM 1737 O O . LYS A 1 206 ? 1.895 4.683 27.128 1.00 82.00 206 LYS A O 1
ATOM 1742 N N . LYS A 1 207 ? 3.903 5.688 27.088 1.00 82.94 207 LYS A N 1
ATOM 1743 C CA . LYS A 1 207 ? 3.415 6.926 26.449 1.00 82.94 207 LYS A CA 1
ATOM 1744 C C . LYS A 1 207 ? 2.934 6.686 25.014 1.00 82.94 207 LYS A C 1
ATOM 1746 O O . LYS A 1 207 ? 1.914 7.241 24.620 1.00 82.94 207 LYS A O 1
ATOM 1751 N N . ILE A 1 208 ? 3.656 5.859 24.257 1.00 82.81 208 ILE A N 1
ATOM 1752 C CA . ILE A 1 208 ? 3.326 5.515 22.866 1.00 82.81 208 ILE A CA 1
ATOM 1753 C C . ILE A 1 208 ? 2.047 4.679 22.825 1.00 82.81 208 ILE A C 1
ATOM 1755 O O . ILE A 1 208 ? 1.139 5.001 22.068 1.00 82.81 208 ILE A O 1
ATOM 1759 N N . ILE A 1 209 ? 1.948 3.669 23.690 1.00 86.25 209 ILE A N 1
ATOM 1760 C CA . ILE A 1 209 ? 0.771 2.805 23.811 1.00 86.25 209 ILE A CA 1
ATOM 1761 C C . ILE A 1 209 ? -0.466 3.625 24.182 1.00 86.25 209 ILE A C 1
ATOM 1763 O O . ILE A 1 209 ? -1.496 3.487 23.531 1.00 86.25 209 ILE A O 1
ATOM 1767 N N . LYS A 1 210 ? -0.366 4.519 25.176 1.00 86.94 210 LYS A N 1
ATOM 1768 C CA . LYS A 1 210 ? -1.482 5.396 25.561 1.00 86.94 210 LYS A CA 1
ATOM 1769 C C . LYS A 1 210 ? -1.921 6.296 24.404 1.00 86.94 210 LYS A C 1
ATOM 1771 O O . LYS A 1 210 ? -3.108 6.391 24.129 1.00 86.94 210 LYS A O 1
ATOM 1776 N N . ALA A 1 211 ? -0.972 6.925 23.709 1.00 84.50 211 ALA A N 1
ATOM 1777 C CA . ALA A 1 211 ? -1.284 7.769 22.556 1.00 84.50 211 ALA A CA 1
ATOM 1778 C C . ALA A 1 211 ? -1.955 6.977 21.424 1.00 84.50 211 ALA A C 1
ATOM 1780 O O . ALA A 1 211 ? -2.857 7.487 20.770 1.00 84.50 211 ALA A O 1
ATOM 1781 N N . TYR A 1 212 ? -1.532 5.732 21.209 1.00 86.25 212 TYR A N 1
ATOM 1782 C CA . TYR A 1 212 ? -2.103 4.873 20.182 1.00 86.25 212 TYR A CA 1
ATOM 1783 C C . TYR A 1 212 ? -3.498 4.353 20.560 1.00 86.25 212 TYR A C 1
ATOM 1785 O O . TYR A 1 212 ? -4.388 4.343 19.722 1.00 86.25 212 TYR A O 1
ATOM 1793 N N . LEU A 1 213 ? -3.732 3.999 21.826 1.00 89.12 213 LEU A N 1
ATOM 1794 C CA . LEU A 1 213 ? -5.070 3.648 22.317 1.00 89.12 213 LEU A CA 1
ATOM 1795 C C . LEU A 1 213 ? -6.054 4.815 22.171 1.00 89.12 213 LEU A C 1
ATOM 1797 O O . LEU A 1 213 ? -7.149 4.605 21.670 1.00 89.12 213 LEU A O 1
ATOM 1801 N N . ASN A 1 214 ? -5.640 6.036 22.525 1.00 87.88 214 ASN A N 1
ATOM 1802 C CA . ASN A 1 214 ? -6.457 7.237 22.323 1.00 87.88 214 ASN A CA 1
ATOM 1803 C C . ASN A 1 214 ? -6.761 7.498 20.840 1.00 87.88 214 ASN A C 1
ATOM 1805 O O . ASN A 1 214 ? -7.802 8.048 20.508 1.00 87.88 214 ASN A O 1
ATOM 1809 N N . PHE A 1 215 ? -5.839 7.133 19.949 1.00 85.75 215 PHE A N 1
ATOM 1810 C CA . PHE A 1 215 ? -6.047 7.236 18.509 1.00 85.75 215 PHE A CA 1
ATOM 1811 C C . PHE A 1 215 ? -7.085 6.227 17.993 1.00 85.75 215 PHE A C 1
ATOM 1813 O O . PHE A 1 215 ? -7.886 6.563 17.122 1.00 85.75 215 PHE A O 1
ATOM 1820 N N . LEU A 1 216 ? -7.066 5.001 18.523 1.00 88.56 216 LEU A N 1
ATOM 1821 C CA . LEU A 1 216 ? -8.032 3.966 18.157 1.00 88.56 216 LEU A CA 1
ATOM 1822 C C . LEU A 1 216 ? -9.440 4.270 18.666 1.00 88.56 216 LEU A C 1
ATOM 1824 O O . LEU A 1 216 ? -10.402 3.853 18.024 1.00 88.56 216 LEU A O 1
ATOM 1828 N N . ASP A 1 217 ? -9.546 4.997 19.776 1.00 89.25 217 ASP A N 1
ATOM 1829 C CA . ASP A 1 217 ? -10.818 5.333 20.402 1.00 89.25 217 ASP A CA 1
ATOM 1830 C C . ASP A 1 217 ? -11.738 6.143 19.478 1.00 89.25 217 ASP A C 1
ATOM 1832 O O . ASP A 1 217 ? -11.301 6.763 18.497 1.00 89.25 217 ASP A O 1
ATOM 1836 N N . MET A 1 218 ? -13.037 6.090 19.767 1.00 86.31 218 MET A N 1
ATOM 1837 C CA . MET A 1 218 ? -13.985 6.990 19.111 1.00 86.31 218 MET A CA 1
ATOM 1838 C C . MET A 1 218 ? -13.671 8.437 19.532 1.00 86.31 218 MET A C 1
ATOM 1840 O O . MET A 1 218 ? -13.389 8.658 20.712 1.00 86.31 218 MET A O 1
ATOM 1844 N N . PRO A 1 219 ? -13.649 9.398 18.591 1.00 73.50 219 PRO A N 1
ATOM 1845 C CA . PRO A 1 219 ? -13.502 10.812 18.921 1.00 73.50 219 PRO A CA 1
ATOM 1846 C C . PRO A 1 219 ? -14.709 11.377 19.674 1.00 73.50 219 PRO A C 1
ATOM 1848 O O . PRO A 1 219 ? -15.826 10.831 19.519 1.00 73.50 219 PRO A O 1
#

pLDDT: mean 89.58, std 9.52, range [52.16, 98.44]

Foldseek 3Di:
DDPFVVVQVLLCVQPVVVCVVVVWDDGPQWIWDPLAPQKIWIWGWGQDPPAQWIWIKIWMFGPDPQPLADPPDDPPLRTFAIWTFDLVEIHNDTDTQGHDPDPVSVSVSSVSVVNSCVPYVVVVVVVCRPPPVQLVVDALVVPVVPFDDRVVGGGTPDRLSNLLSSLSSCVVVVVNVRSQSSLVSSLVVLVVVCVVVVVCVDPVCVVVSVSVNSSSHDD

Secondary structure (DSSP, 8-state):
--HHHHHHHHHHHHHHHHHHHTT-EEETTEEEE--STTEEEEEEEEE-SSSSEEEEEEEEEE----TT--TTS-STTTEEEEEEE-SS-EESS---EE--S-HHHHHHHHHHHHHHIIIIIHHHHHTTTTTTHHHHT--GGGGGGS--EETTTEEBS-HHHHHHHHHHHHHHTT-HHHHHHHHHHHHHHHHHHHHHTTGGG-HHHHHHHHHHHHHHS--